Protein AF-A0A924SCE9-F1 (afdb_monomer)

Foldseek 3Di:
DDDDDDDDDDDDDDDPPPPPPPPPPLPDPPDDPPPDPPCNVPDDDDDQPPFWAFDDKDFCPPPQLPDQKDKQKDQDQQWGKKKKAWLLFDDQWFDFVPDPDTDGLPFWPWKKWKFFWDCVVPQDPAKKKKWKFFQDDPDDCVDLVSRVVRPDPVGTFWMDIDGSVNCVVRMDIITGRRVVSVVCSVVVGIGMIMMHMGGPDPSDMDMTMIGPDVTHTKMWTDSDPDPSGHTDITGQFACPPPPPVVVRSSNNMDMNINFWDDDQDDPPDYAAQTVRGMDIDIGGPDDVVCVPDDDPPDDDDDDDDDDRPSDPDPDPDDDDDDDDDDDDD

Structure (mmCIF, N/CA/C/O backbone):
data_AF-A0A924SCE9-F1
#
_entry.id   AF-A0A924SCE9-F1
#
loop_
_atom_site.group_PDB
_atom_site.id
_atom_site.type_symbol
_atom_site.label_atom_id
_atom_site.label_alt_id
_atom_site.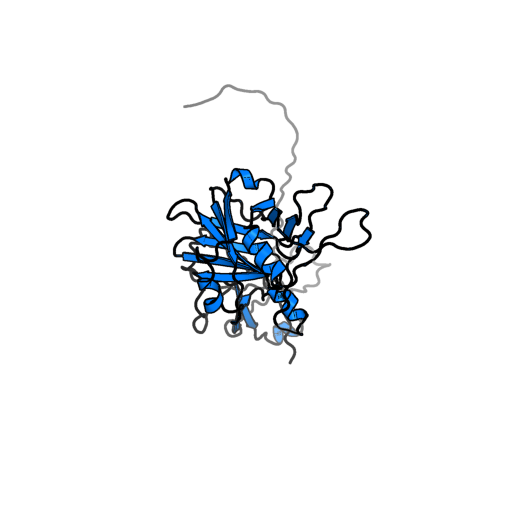label_comp_id
_atom_site.label_asym_id
_atom_site.label_entity_id
_atom_site.label_seq_id
_atom_site.pdbx_PDB_ins_code
_atom_site.Cartn_x
_atom_site.Cartn_y
_atom_site.Cartn_z
_atom_site.occupancy
_atom_site.B_iso_or_equiv
_atom_site.auth_seq_id
_atom_site.auth_comp_id
_atom_site.auth_asym_id
_atom_site.auth_atom_id
_atom_site.pdbx_PDB_model_num
ATOM 1 N N . MET A 1 1 ? 16.467 37.346 49.958 1.00 35.94 1 MET A N 1
ATOM 2 C CA . MET A 1 1 ? 16.859 38.708 50.382 1.00 35.94 1 MET A CA 1
ATOM 3 C C . MET A 1 1 ? 16.588 39.622 49.197 1.00 35.94 1 MET A C 1
ATOM 5 O O . MET A 1 1 ? 17.247 39.454 48.188 1.00 35.94 1 MET A O 1
ATOM 9 N N . SER A 1 2 ? 15.420 40.269 49.131 1.00 32.94 2 SER A N 1
ATOM 10 C CA . SER A 1 2 ? 15.064 41.520 49.837 1.00 32.94 2 SER A CA 1
ATOM 11 C C . SER A 1 2 ? 15.828 42.705 49.245 1.00 32.94 2 SER A C 1
ATOM 13 O O . SER A 1 2 ? 17.041 42.624 49.157 1.00 32.94 2 SER A O 1
ATOM 15 N N . ASP A 1 3 ? 15.274 43.870 48.943 1.00 33.94 3 ASP A N 1
ATOM 16 C CA . ASP A 1 3 ? 13.936 44.367 48.606 1.00 33.94 3 ASP A CA 1
ATOM 17 C C . ASP A 1 3 ? 14.190 45.847 48.211 1.00 33.94 3 ASP A C 1
ATOM 19 O O . ASP A 1 3 ? 15.095 46.463 48.769 1.00 33.94 3 ASP A O 1
ATOM 23 N N . ARG A 1 4 ? 13.364 46.412 47.322 1.00 34.31 4 ARG A N 1
ATOM 24 C CA . ARG A 1 4 ? 12.999 47.852 47.205 1.00 34.31 4 ARG A CA 1
ATOM 25 C C . ARG A 1 4 ? 14.044 48.954 46.945 1.00 34.31 4 ARG A C 1
ATOM 27 O O . ARG A 1 4 ? 14.804 49.306 47.834 1.00 34.31 4 ARG A O 1
ATOM 34 N N . ILE A 1 5 ? 13.793 49.713 45.865 1.00 39.78 5 ILE A N 1
ATOM 35 C CA . ILE A 1 5 ? 13.649 51.196 45.841 1.00 39.78 5 ILE A CA 1
ATOM 36 C C . ILE A 1 5 ? 12.544 51.512 44.792 1.00 39.78 5 ILE A C 1
ATOM 38 O O . ILE A 1 5 ? 12.685 51.105 43.647 1.00 39.78 5 ILE A O 1
ATOM 42 N N . LEU A 1 6 ? 11.306 51.868 45.197 1.00 34.16 6 LEU A N 1
ATOM 43 C CA . LEU A 1 6 ? 10.681 53.224 45.208 1.00 34.16 6 LEU A CA 1
ATOM 44 C C . LEU A 1 6 ? 10.694 53.969 43.848 1.00 34.16 6 LEU A C 1
ATOM 46 O O . LEU A 1 6 ? 11.728 54.004 43.209 1.00 34.16 6 LEU A O 1
ATOM 50 N N . ARG A 1 7 ? 9.698 54.737 43.374 1.00 30.70 7 ARG A N 1
ATOM 51 C CA . ARG A 1 7 ? 8.283 55.084 43.674 1.00 30.70 7 ARG A CA 1
ATOM 52 C C . ARG A 1 7 ? 7.908 56.178 42.641 1.00 30.70 7 ARG A C 1
ATOM 54 O O . ARG A 1 7 ? 8.744 57.053 42.453 1.00 30.70 7 ARG A O 1
ATOM 61 N N . SER A 1 8 ? 6.685 56.175 42.086 1.00 30.78 8 SER A N 1
ATOM 62 C CA . SER A 1 8 ? 5.845 57.299 41.549 1.00 30.78 8 SER A CA 1
ATOM 63 C C . SER A 1 8 ? 5.087 56.847 40.279 1.00 30.78 8 SER A C 1
ATOM 65 O O . SER A 1 8 ? 5.695 56.590 39.253 1.00 30.78 8 SER A O 1
ATOM 67 N N . ALA A 1 9 ? 3.824 56.408 40.351 1.00 32.94 9 ALA A N 1
ATOM 68 C CA . ALA A 1 9 ? 2.563 57.142 40.550 1.00 32.94 9 ALA A CA 1
ATOM 69 C C . ALA A 1 9 ? 2.178 58.049 39.364 1.00 32.94 9 ALA A C 1
ATOM 71 O O . ALA A 1 9 ? 2.668 59.164 39.289 1.00 32.94 9 ALA A O 1
ATOM 72 N N . PHE A 1 10 ? 1.245 57.601 38.513 1.00 33.47 10 PHE A N 1
ATOM 73 C CA . PHE A 1 10 ? 0.111 58.421 38.068 1.00 33.47 10 PHE A CA 1
ATOM 74 C C . PHE A 1 10 ? -1.049 57.533 37.594 1.00 33.47 10 PHE A C 1
ATOM 76 O O . PHE A 1 10 ? -0.864 56.506 36.947 1.00 33.47 10 PHE A O 1
ATOM 83 N N . ALA A 1 11 ? -2.236 57.925 38.037 1.00 33.59 11 ALA A N 1
ATOM 84 C CA . ALA A 1 11 ? -3.495 57.208 37.991 1.00 33.59 11 ALA A CA 1
ATOM 85 C C . ALA A 1 11 ? -4.090 57.098 36.583 1.00 33.59 11 ALA A C 1
ATOM 87 O O . ALA A 1 11 ? -4.116 58.087 35.856 1.00 33.59 11 ALA A O 1
ATOM 88 N N . VAL A 1 12 ? -4.690 55.946 36.264 1.00 35.94 12 VAL A N 1
ATOM 89 C CA . VAL A 1 12 ? -5.759 55.857 35.262 1.00 35.94 12 VAL A CA 1
ATOM 90 C C . VAL A 1 12 ? -6.854 54.916 35.768 1.00 35.94 12 VAL A C 1
ATOM 92 O O . VAL A 1 12 ? -6.612 53.762 36.103 1.00 35.94 12 VAL A O 1
ATOM 95 N N . LEU A 1 13 ? -8.030 55.530 35.867 1.00 37.75 13 LEU A N 1
ATOM 96 C CA . LEU A 1 13 ? -9.406 55.064 36.003 1.00 37.75 13 LEU A CA 1
ATOM 97 C C . LEU A 1 13 ? -9.720 53.570 36.203 1.00 37.75 13 LEU A C 1
ATOM 99 O O . LEU A 1 13 ? -9.384 52.704 35.400 1.00 37.75 13 LEU A O 1
ATOM 103 N N . LEU A 1 14 ? -10.577 53.369 37.212 1.00 37.25 14 LEU A N 1
ATOM 104 C CA . LEU A 1 14 ? -11.597 52.329 37.325 1.00 37.25 14 LEU A CA 1
ATOM 105 C C . LEU A 1 14 ? -12.133 51.843 35.965 1.00 37.25 14 LEU A C 1
ATOM 107 O O . LEU A 1 14 ? -12.842 52.571 35.275 1.00 37.25 14 LEU A O 1
ATOM 111 N N . PHE A 1 15 ? -11.940 50.556 35.694 1.00 32.81 15 PHE A N 1
ATOM 112 C CA . PHE A 1 15 ? -12.941 49.719 35.037 1.00 32.81 15 PHE A CA 1
ATOM 113 C C . PHE A 1 15 ? -12.953 48.373 35.764 1.00 32.81 15 PHE A C 1
ATOM 115 O O . PHE A 1 15 ? -12.207 47.450 35.445 1.00 32.81 15 PHE A O 1
ATOM 122 N N . VAL A 1 16 ? -13.784 48.278 36.804 1.00 38.69 16 VAL A N 1
ATOM 123 C CA . VAL A 1 16 ? -14.173 46.995 37.397 1.00 38.69 16 VAL A CA 1
ATOM 124 C C . VAL A 1 16 ? -15.134 46.342 36.405 1.00 38.69 16 VAL A C 1
ATOM 126 O O . VAL A 1 16 ? -16.347 46.466 36.505 1.00 38.69 16 VAL A O 1
ATOM 129 N N . GLY A 1 17 ? -14.569 45.711 35.379 1.00 36.25 17 GLY A N 1
ATOM 130 C CA . GLY A 1 17 ? -15.272 44.753 34.542 1.00 36.25 17 GLY A CA 1
ATOM 131 C C . GLY A 1 17 ? -15.210 43.404 35.233 1.00 36.25 17 GLY A C 1
ATOM 132 O O . GLY A 1 17 ? -14.315 42.605 34.962 1.00 36.25 17 GLY A O 1
ATOM 133 N N . THR A 1 18 ? -16.130 43.151 36.160 1.00 38.53 18 THR A N 1
ATOM 134 C CA . THR A 1 18 ? -16.418 41.788 36.593 1.00 38.53 18 THR A CA 1
ATOM 135 C C . THR A 1 18 ? -16.970 41.031 35.390 1.00 38.53 18 THR A C 1
ATOM 137 O O . THR A 1 18 ? -18.171 41.030 35.142 1.00 38.53 18 THR A O 1
ATOM 140 N N . PHE A 1 19 ? -16.096 40.356 34.642 1.00 37.19 19 PHE A N 1
ATOM 141 C CA . PHE A 1 19 ? -16.486 39.166 33.894 1.00 37.19 19 PHE A CA 1
ATOM 142 C C . PHE A 1 19 ? -16.816 38.079 34.918 1.00 37.19 19 PHE A C 1
ATOM 144 O O . PHE A 1 19 ? -16.047 37.150 35.155 1.00 37.19 19 PHE A O 1
ATOM 151 N N . THR A 1 20 ? -17.967 38.217 35.575 1.00 38.47 20 THR A N 1
ATOM 152 C CA . THR A 1 20 ? -18.681 37.057 36.082 1.00 38.47 20 THR A CA 1
ATOM 153 C C . THR A 1 20 ? -19.007 36.232 34.854 1.00 38.47 20 THR A C 1
ATOM 155 O O . THR A 1 20 ? -19.875 36.598 34.060 1.00 38.47 20 THR A O 1
ATOM 158 N N . ALA A 1 21 ? -18.262 35.149 34.659 1.00 32.72 21 ALA A N 1
ATOM 159 C CA . ALA A 1 21 ? -18.738 34.058 33.839 1.00 32.72 21 ALA A CA 1
ATOM 160 C C . ALA A 1 21 ? -20.173 33.778 34.292 1.00 32.72 21 ALA A C 1
ATOM 162 O O . ALA A 1 21 ? -20.404 33.521 35.475 1.00 32.72 21 ALA A O 1
ATOM 163 N N . CYS A 1 22 ? -21.137 33.908 33.384 1.00 38.06 22 CYS A N 1
ATOM 164 C CA . CYS A 1 22 ? -22.458 33.356 33.599 1.00 38.06 22 CYS A CA 1
ATOM 165 C C . CYS A 1 22 ? -22.244 31.857 33.812 1.00 38.06 22 CYS A C 1
ATOM 167 O O . CYS A 1 22 ? -22.046 31.105 32.862 1.00 38.06 22 CYS A O 1
ATOM 169 N N . SER A 1 23 ? -22.202 31.421 35.069 1.00 43.31 23 SER A N 1
ATOM 170 C CA . SER A 1 23 ? -22.508 30.041 35.386 1.00 43.31 23 SER A CA 1
ATOM 171 C C . SER A 1 23 ? -23.955 29.861 34.955 1.00 43.31 23 SER A C 1
ATOM 173 O O . SER A 1 23 ? -24.850 30.419 35.589 1.00 43.31 23 SER A O 1
ATOM 175 N N . GLU A 1 24 ? -24.181 29.176 33.834 1.00 39.88 24 GLU A N 1
ATOM 176 C CA . GLU A 1 24 ? -25.518 28.755 33.422 1.00 39.88 24 GLU A CA 1
ATOM 177 C C . GLU A 1 24 ? -26.090 27.873 34.529 1.00 39.88 24 GLU A C 1
ATOM 179 O O . GLU A 1 24 ? -25.815 26.679 34.643 1.00 39.88 24 GLU A O 1
ATOM 184 N N . GLN A 1 25 ? -26.845 28.510 35.412 1.00 40.06 25 GLN A N 1
ATOM 185 C CA . GLN A 1 25 ? -27.528 27.867 36.507 1.00 40.06 25 GLN A CA 1
ATOM 186 C C . GLN A 1 25 ? -28.933 27.559 36.002 1.00 40.06 25 GLN A C 1
ATOM 188 O O . GLN A 1 25 ? -29.868 28.330 36.192 1.00 40.06 25 GLN A O 1
ATOM 193 N N . VAL A 1 26 ? -29.070 26.416 35.324 1.00 48.09 26 VAL A N 1
ATOM 194 C CA . VAL A 1 26 ? -30.317 25.916 34.701 1.00 48.09 26 VAL A CA 1
ATOM 195 C C . VAL A 1 26 ? -31.376 25.507 35.750 1.00 48.09 26 VAL A C 1
ATOM 197 O O . VAL A 1 26 ? -32.297 24.749 35.472 1.00 48.09 26 VAL A O 1
ATOM 200 N N . THR A 1 27 ? -31.244 25.977 36.991 1.00 47.09 27 THR A N 1
ATOM 201 C CA . THR A 1 27 ? -32.120 25.644 38.122 1.00 47.09 27 THR A CA 1
ATOM 202 C C . THR A 1 27 ? -32.668 26.868 38.863 1.00 47.09 27 THR A C 1
ATOM 204 O O . THR A 1 27 ? -33.348 26.692 39.869 1.00 47.09 27 THR A O 1
ATOM 207 N N . GLY A 1 28 ? -32.413 28.102 38.404 1.00 45.53 28 GLY A N 1
ATOM 208 C CA . GLY A 1 28 ? -32.858 29.318 39.101 1.00 45.53 28 GLY A CA 1
ATOM 209 C C . GLY A 1 28 ? -33.761 30.226 38.264 1.00 45.53 28 GLY A C 1
ATOM 210 O O . GLY A 1 28 ? -33.273 30.937 37.392 1.00 45.53 28 GLY A O 1
ATOM 211 N N . SER A 1 29 ? -35.056 30.288 38.584 1.00 50.50 29 SER A N 1
ATOM 212 C CA . SER A 1 29 ? -36.060 31.167 37.953 1.00 50.50 29 SER A CA 1
ATOM 213 C C . SER A 1 29 ? -36.028 32.632 38.436 1.00 50.50 29 SER A C 1
ATOM 215 O O . SER A 1 29 ? -37.039 33.327 38.420 1.00 50.50 29 SER A O 1
ATOM 217 N N . LEU A 1 30 ? -34.877 33.158 38.866 1.00 46.09 30 LEU A N 1
ATOM 218 C CA . LEU A 1 30 ? -34.814 34.469 39.538 1.00 46.09 30 LEU A CA 1
ATOM 219 C C . LEU A 1 30 ? -34.549 35.674 38.606 1.00 46.09 30 LEU A C 1
ATOM 221 O O . LEU A 1 30 ? -34.247 36.760 39.092 1.00 46.09 30 LEU A O 1
ATOM 225 N N . GLY A 1 31 ? -34.666 35.516 37.279 1.00 44.94 31 GLY A N 1
ATOM 226 C CA . GLY A 1 31 ? -34.259 36.544 36.302 1.00 44.94 31 GLY A CA 1
ATOM 227 C C . GLY A 1 31 ? -35.356 37.366 35.602 1.00 44.94 31 GLY A C 1
ATOM 228 O O . GLY A 1 31 ? -35.075 38.489 35.193 1.00 44.94 31 GLY A O 1
ATOM 229 N N . CYS A 1 32 ? -36.582 36.859 35.420 1.00 47.38 32 CYS A N 1
ATOM 230 C CA . CYS A 1 32 ? -37.673 37.594 34.746 1.00 47.38 32 CYS A CA 1
ATOM 231 C C . CYS A 1 32 ? -39.019 36.842 34.868 1.00 47.38 32 CYS A C 1
ATOM 233 O O . CYS A 1 32 ? -39.285 35.951 34.062 1.00 47.38 32 CYS A O 1
ATOM 235 N N . PRO A 1 33 ? -39.895 37.185 35.832 1.00 51.41 33 PRO A N 1
ATOM 236 C CA . PRO A 1 33 ? -41.113 36.409 36.111 1.00 51.41 33 PRO A CA 1
ATOM 237 C C . PRO A 1 33 ? -42.228 36.526 35.059 1.00 51.41 33 PRO A C 1
ATOM 239 O O . PRO A 1 33 ? -43.170 35.745 35.077 1.00 51.41 33 PRO A O 1
ATOM 242 N N . THR A 1 34 ? -42.181 37.527 34.175 1.00 50.75 34 THR A N 1
ATOM 243 C CA . THR A 1 34 ? -43.293 37.857 33.261 1.00 50.75 34 THR A CA 1
ATOM 244 C C . THR A 1 34 ? -43.110 37.361 31.828 1.00 50.75 34 THR A C 1
ATOM 246 O O . THR A 1 34 ? -44.081 37.340 31.078 1.00 50.75 34 THR A O 1
ATOM 249 N N . LEU A 1 35 ? -41.896 36.954 31.441 1.00 45.84 35 LEU A N 1
ATOM 250 C CA . LEU A 1 35 ? -41.604 36.386 30.113 1.00 45.84 35 LEU A CA 1
ATOM 251 C C . LEU A 1 35 ? -41.176 34.915 30.160 1.00 45.84 35 LEU A C 1
ATOM 253 O O . LEU A 1 35 ? -41.179 34.255 29.126 1.00 45.84 35 LEU A O 1
ATOM 257 N N . CYS A 1 36 ? -40.871 34.386 31.345 1.00 49.56 36 CYS A N 1
ATOM 258 C CA . CYS A 1 36 ? -40.764 32.955 31.575 1.00 49.56 36 CYS A CA 1
ATOM 259 C C . CYS A 1 36 ? -42.064 32.512 32.246 1.00 49.56 36 CYS A C 1
ATOM 261 O O . CYS A 1 36 ? -42.182 32.578 33.467 1.00 49.56 36 CYS A O 1
ATOM 263 N N . VAL A 1 37 ? -43.054 32.070 31.464 1.00 51.00 37 VAL A N 1
ATOM 264 C CA . VAL A 1 37 ? -44.023 31.110 32.018 1.00 51.00 37 VAL A CA 1
ATOM 265 C C . VAL A 1 37 ? -43.169 29.987 32.609 1.00 51.00 37 VAL A C 1
ATOM 267 O O . VAL A 1 37 ? -42.194 29.609 31.959 1.00 51.00 37 VAL A O 1
ATOM 270 N N . ASP A 1 38 ? -43.459 29.534 33.832 1.00 46.78 38 ASP A N 1
ATOM 271 C CA . ASP A 1 38 ? -42.770 28.427 34.514 1.00 46.78 38 ASP A CA 1
ATOM 272 C C . ASP A 1 38 ? -42.924 27.114 33.714 1.00 46.78 38 ASP A C 1
ATOM 274 O O . ASP A 1 38 ? -43.501 26.125 34.160 1.00 46.78 38 ASP A O 1
ATOM 278 N N . GLU A 1 39 ? -42.364 27.056 32.513 1.00 49.34 39 GLU A N 1
ATOM 279 C CA . GLU A 1 39 ? -41.928 25.828 31.889 1.00 49.34 39 GLU A CA 1
ATOM 280 C C . GLU A 1 39 ? -40.628 25.453 32.587 1.00 49.34 39 GLU A C 1
ATOM 282 O O . GLU A 1 39 ? -39.530 25.523 32.033 1.00 49.34 39 GLU A O 1
ATOM 287 N N . SER A 1 40 ? -40.749 25.078 33.863 1.00 52.72 40 SER A N 1
ATOM 288 C CA . SER A 1 40 ? -39.737 24.250 34.496 1.00 52.72 40 SER A CA 1
ATOM 289 C C . SER A 1 40 ? -39.690 22.958 33.683 1.00 52.72 40 SER A C 1
ATOM 291 O O . SER A 1 40 ? -40.451 22.017 33.901 1.00 52.72 40 SER A O 1
ATOM 293 N N . ALA A 1 41 ? -38.865 22.952 32.636 1.00 59.72 41 ALA A N 1
ATOM 294 C CA . ALA A 1 41 ? -38.625 21.767 31.843 1.00 59.72 41 ALA A CA 1
ATOM 295 C C . ALA A 1 41 ? -38.135 20.710 32.830 1.00 59.72 41 ALA A C 1
ATOM 297 O O . ALA A 1 41 ? -37.072 20.862 33.435 1.00 59.72 41 ALA A O 1
ATOM 298 N N . ALA A 1 42 ? -38.959 19.691 33.073 1.00 69.00 42 ALA A N 1
ATOM 299 C CA . ALA A 1 42 ? -38.650 18.669 34.053 1.00 69.00 42 ALA A CA 1
ATOM 300 C C . ALA A 1 42 ? -37.391 17.928 33.591 1.00 69.00 42 ALA A C 1
ATOM 302 O O . ALA A 1 42 ? -37.448 17.065 32.713 1.00 69.00 42 ALA A O 1
ATOM 303 N N . LEU A 1 43 ? -36.243 18.284 34.170 1.00 71.06 43 LEU A N 1
ATOM 304 C CA . LEU A 1 43 ? -34.977 17.626 33.892 1.00 71.06 43 LEU A CA 1
ATOM 305 C C . LEU A 1 43 ? -35.050 16.211 34.461 1.00 71.06 43 LEU A C 1
ATOM 307 O O . LEU A 1 43 ? -35.105 16.012 35.674 1.00 71.06 43 LEU A O 1
ATOM 311 N N . ARG A 1 44 ? -35.075 15.222 33.570 1.00 72.12 44 ARG A N 1
ATOM 312 C CA . ARG A 1 44 ? -35.031 13.807 33.934 1.00 72.12 44 ARG A CA 1
ATOM 313 C C . ARG A 1 44 ? -33.688 13.233 33.530 1.00 72.12 44 ARG A C 1
ATOM 315 O O . ARG A 1 44 ? -33.376 13.171 32.344 1.00 72.12 44 ARG A O 1
ATOM 322 N N . ASP A 1 45 ? -32.921 12.783 34.516 1.00 76.31 45 ASP A N 1
ATOM 323 C CA . ASP A 1 45 ? -31.772 11.925 34.252 1.00 76.31 45 ASP A CA 1
ATOM 324 C C . ASP A 1 45 ? -32.267 10.488 34.056 1.00 76.31 45 ASP A C 1
ATOM 326 O O . ASP A 1 45 ? -33.043 9.967 34.859 1.00 76.31 45 ASP A O 1
ATOM 330 N N . THR A 1 46 ? -31.872 9.866 32.949 1.00 75.62 46 THR A N 1
ATOM 331 C CA . THR A 1 46 ? -32.274 8.501 32.595 1.00 75.62 46 THR A CA 1
ATOM 332 C C . THR A 1 46 ? -31.020 7.697 32.304 1.00 75.62 46 THR A C 1
ATOM 334 O O . THR A 1 46 ? -30.394 7.857 31.256 1.00 75.62 46 THR A O 1
ATOM 337 N N . ILE A 1 47 ? -30.656 6.806 33.227 1.00 75.56 47 ILE A N 1
ATOM 338 C CA . ILE A 1 47 ? -29.511 5.917 33.040 1.00 75.56 47 ILE A CA 1
ATOM 339 C C . ILE A 1 47 ? -29.975 4.654 32.318 1.00 75.56 47 ILE A C 1
ATOM 341 O O . ILE A 1 47 ? -30.735 3.846 32.848 1.00 75.56 47 ILE A O 1
ATOM 345 N N . LEU A 1 48 ? -29.466 4.463 31.106 1.00 72.88 48 LEU A N 1
ATOM 346 C CA . LEU A 1 48 ? -29.732 3.290 30.284 1.00 72.88 48 LEU A CA 1
ATOM 347 C C . LEU A 1 48 ? -28.746 2.153 30.627 1.00 72.88 48 LEU A C 1
ATOM 349 O O . LEU A 1 48 ? -27.835 1.857 29.860 1.00 72.88 48 LEU A O 1
ATOM 353 N N . THR A 1 49 ? -28.886 1.527 31.802 1.00 59.25 49 THR A N 1
ATOM 354 C CA . THR A 1 49 ? -27.947 0.493 32.303 1.00 59.25 49 THR A CA 1
ATOM 355 C C . THR A 1 49 ? -28.081 -0.876 31.630 1.00 59.25 49 THR A C 1
ATOM 357 O O . THR A 1 49 ? -27.104 -1.619 31.584 1.00 59.25 49 THR A O 1
ATOM 360 N N . ALA A 1 50 ? -29.255 -1.208 31.090 1.00 54.06 50 ALA A N 1
ATOM 361 C CA . ALA A 1 50 ? -29.523 -2.479 30.404 1.00 54.06 50 ALA A CA 1
ATOM 362 C C . ALA A 1 50 ? -29.704 -2.333 28.882 1.00 54.06 50 ALA A C 1
ATOM 364 O O . ALA A 1 50 ? -29.923 -3.323 28.193 1.00 54.06 50 ALA A O 1
ATOM 365 N N . ALA A 1 51 ? -29.626 -1.108 28.356 1.00 55.84 51 ALA A N 1
ATOM 366 C CA . ALA A 1 51 ? -29.996 -0.828 26.972 1.00 55.84 51 ALA A CA 1
ATOM 367 C C . ALA A 1 51 ? -28.838 -0.965 25.983 1.00 55.84 51 ALA A C 1
ATOM 369 O O . ALA A 1 51 ? -29.097 -1.026 24.789 1.00 55.84 51 ALA A O 1
ATOM 370 N N . VAL A 1 52 ? -27.581 -0.948 26.448 1.00 62.38 52 VAL A N 1
ATOM 371 C CA . VAL A 1 52 ? -26.405 -0.952 25.566 1.00 62.38 52 VAL A CA 1
ATOM 372 C C . VAL A 1 52 ? -25.993 -2.386 25.267 1.00 62.38 52 VAL A C 1
ATOM 374 O O . VAL A 1 52 ? -25.171 -2.974 25.970 1.00 62.38 52 VAL A O 1
ATOM 377 N N . VAL A 1 53 ? -26.567 -2.954 24.215 1.00 71.94 53 VAL A N 1
ATOM 378 C CA . VAL A 1 53 ? -26.186 -4.281 23.730 1.00 71.94 53 VAL A CA 1
ATOM 379 C C . VAL A 1 53 ? -25.118 -4.113 22.657 1.00 71.94 53 VAL A C 1
ATOM 381 O O . VAL A 1 53 ? -25.284 -3.350 21.702 1.00 71.94 53 VAL A O 1
ATOM 384 N N . LEU A 1 54 ? -23.999 -4.825 22.809 1.00 74.94 54 LEU A N 1
ATOM 385 C CA . LEU A 1 54 ? -23.056 -4.984 21.708 1.00 74.94 54 LEU A CA 1
ATOM 386 C C . LEU A 1 54 ? -23.756 -5.779 20.609 1.00 74.94 54 LEU A C 1
ATOM 388 O O . LEU A 1 54 ? -24.054 -6.954 20.799 1.00 74.94 54 LEU A O 1
ATOM 392 N N . ASP A 1 55 ? -23.989 -5.136 19.473 1.00 76.44 55 ASP A N 1
ATOM 393 C CA . ASP A 1 55 ? -24.604 -5.786 18.324 1.00 76.44 55 ASP A CA 1
ATOM 394 C C . ASP A 1 55 ? -23.548 -6.584 17.552 1.00 76.44 55 ASP A C 1
ATOM 396 O O . ASP A 1 55 ? -23.617 -7.806 17.427 1.00 76.44 55 ASP A O 1
ATOM 400 N N . SER A 1 56 ? -22.511 -5.890 17.078 1.00 79.25 56 SER A N 1
ATOM 401 C CA . SER A 1 56 ? -21.511 -6.483 16.195 1.00 79.25 56 SER A CA 1
ATOM 402 C C . SER A 1 56 ? -20.183 -5.720 16.213 1.00 79.25 56 SER A C 1
ATOM 404 O O . SER A 1 56 ? -20.116 -4.520 16.483 1.00 79.25 56 SER A O 1
ATOM 406 N N . THR A 1 57 ? -19.082 -6.426 15.934 1.00 80.31 57 THR A N 1
ATOM 407 C CA . THR A 1 57 ? -17.751 -5.835 15.717 1.00 80.31 57 THR A CA 1
ATOM 408 C C . THR A 1 57 ? -17.200 -6.302 14.376 1.00 80.31 57 THR A C 1
ATOM 410 O O . THR A 1 57 ? -17.063 -7.499 14.134 1.00 80.31 57 THR A O 1
ATOM 413 N N . PHE A 1 58 ? -16.826 -5.353 13.520 1.00 79.06 58 PHE A N 1
ATOM 414 C CA . PHE A 1 58 ? -16.225 -5.605 12.216 1.00 79.06 58 PHE A CA 1
ATOM 415 C C . PHE A 1 58 ? -14.756 -5.186 12.225 1.00 79.06 58 PHE A C 1
ATOM 417 O O . PHE A 1 58 ? -14.428 -4.019 12.441 1.00 79.06 58 PHE A O 1
ATOM 424 N N . ILE A 1 59 ? -13.868 -6.145 11.965 1.00 78.50 59 ILE A N 1
ATOM 425 C CA . ILE A 1 59 ? -12.418 -5.934 11.864 1.00 78.50 59 ILE A CA 1
ATOM 426 C C . ILE A 1 59 ? -12.039 -5.795 10.388 1.00 78.50 59 ILE A C 1
ATOM 428 O O . ILE A 1 59 ? -12.564 -6.517 9.544 1.00 78.50 59 ILE A O 1
ATOM 432 N N . GLY A 1 60 ? -11.078 -4.924 10.080 1.00 74.19 60 GLY A N 1
ATOM 433 C CA . GLY A 1 60 ? -10.664 -4.650 8.699 1.00 74.19 60 GLY A CA 1
ATOM 434 C C . GLY A 1 60 ? -11.272 -3.366 8.146 1.00 74.19 60 GLY A C 1
ATOM 435 O O . GLY A 1 60 ? -11.506 -3.269 6.947 1.00 74.19 60 GLY A O 1
ATOM 436 N N . PHE A 1 61 ? -11.555 -2.407 9.028 1.00 72.56 61 PHE A N 1
ATOM 437 C CA . PHE A 1 61 ? -11.989 -1.067 8.676 1.00 72.56 61 PHE A CA 1
ATOM 438 C C . PHE A 1 61 ? -10.786 -0.101 8.581 1.00 72.56 61 PHE A C 1
ATOM 440 O O . PHE A 1 61 ? -9.875 -0.194 9.411 1.00 72.56 61 PHE A O 1
ATOM 447 N N . PRO A 1 62 ? -10.786 0.876 7.654 1.00 72.75 62 PRO A N 1
ATOM 448 C CA . PRO A 1 62 ? -11.692 1.008 6.505 1.00 72.75 62 PRO A CA 1
ATOM 449 C C . PRO A 1 62 ? -11.619 -0.186 5.562 1.00 72.75 62 PRO A C 1
ATOM 451 O O . PRO A 1 62 ? -10.575 -0.837 5.481 1.00 72.75 62 PRO A O 1
ATOM 454 N N . ARG A 1 63 ? -12.729 -0.481 4.866 1.00 75.12 63 ARG A N 1
ATOM 455 C CA . ARG A 1 63 ? -12.715 -1.554 3.867 1.00 75.12 63 ARG A CA 1
ATOM 456 C C . ARG A 1 63 ? -11.677 -1.211 2.799 1.00 75.12 63 ARG A C 1
ATOM 458 O O . ARG A 1 63 ? -11.346 -0.041 2.574 1.00 75.12 63 ARG A O 1
ATOM 465 N N . GLN A 1 64 ? -11.153 -2.233 2.132 1.00 76.25 64 GLN A N 1
ATOM 466 C CA . GLN A 1 64 ? -10.281 -2.022 0.978 1.00 76.25 64 GLN A CA 1
ATOM 467 C C . GLN A 1 64 ? -10.984 -1.083 -0.017 1.00 76.25 64 GLN A C 1
ATOM 469 O O . GLN A 1 64 ? -12.189 -1.192 -0.229 1.00 76.25 64 GLN A O 1
ATOM 474 N N . GLY A 1 65 ? -10.252 -0.105 -0.551 1.00 72.44 65 GLY A N 1
ATOM 475 C CA . GLY A 1 65 ? -10.805 0.941 -1.420 1.00 72.44 65 GLY A CA 1
ATOM 476 C C . GLY A 1 65 ? -11.419 2.161 -0.742 1.00 72.44 65 GLY A C 1
ATOM 477 O O . GLY A 1 65 ? -11.518 3.201 -1.386 1.00 72.44 65 GLY A O 1
ATOM 478 N N . GLU A 1 66 ? -11.801 2.084 0.533 1.00 74.38 66 GLU A N 1
ATOM 479 C CA . GLU A 1 66 ? -12.434 3.214 1.234 1.00 74.38 66 GLU A CA 1
ATOM 480 C C . GLU A 1 66 ? -11.421 4.148 1.899 1.00 74.38 66 GLU A C 1
ATOM 482 O O . GLU A 1 66 ? -11.746 5.288 2.240 1.00 74.38 66 GLU A O 1
ATOM 487 N N . THR A 1 67 ? -10.187 3.688 2.107 1.00 73.44 67 THR A N 1
ATOM 488 C CA . THR A 1 67 ? -9.190 4.511 2.788 1.00 73.44 67 THR A CA 1
ATOM 489 C C . THR A 1 67 ? -8.561 5.529 1.847 1.00 73.44 67 THR A C 1
ATOM 491 O O . THR A 1 67 ? -8.231 5.249 0.691 1.00 73.44 67 THR A O 1
ATOM 494 N N . ARG A 1 68 ? -8.374 6.739 2.371 1.00 77.62 68 ARG A N 1
ATOM 495 C CA . ARG A 1 68 ? -7.768 7.860 1.641 1.00 77.62 68 ARG A CA 1
ATOM 496 C C . ARG A 1 68 ? -6.259 7.925 1.811 1.00 77.62 68 ARG A C 1
ATOM 498 O O . ARG A 1 68 ? -5.590 8.631 1.067 1.00 77.62 68 ARG A O 1
ATOM 505 N N . ASP A 1 69 ? -5.739 7.185 2.774 1.00 84.00 69 ASP A N 1
ATOM 506 C CA . ASP A 1 69 ? -4.356 7.183 3.208 1.00 84.00 69 ASP A CA 1
ATOM 507 C C . ASP A 1 69 ? -4.044 5.863 3.921 1.00 84.00 69 ASP A C 1
ATOM 509 O O . ASP A 1 69 ? -4.942 5.116 4.326 1.00 84.00 69 ASP A O 1
ATOM 513 N N . PHE A 1 70 ? -2.757 5.570 4.057 1.00 84.81 70 PHE A N 1
ATOM 514 C CA . PHE A 1 70 ? -2.280 4.304 4.590 1.00 84.81 70 PHE A CA 1
ATOM 515 C C . PHE A 1 70 ? -1.093 4.513 5.501 1.00 84.81 70 PHE A C 1
ATOM 517 O O . PHE A 1 70 ? -0.228 5.339 5.233 1.00 84.81 70 PHE A O 1
ATOM 524 N N . THR A 1 71 ? -1.001 3.705 6.550 1.00 88.00 71 THR A N 1
ATOM 525 C CA . THR A 1 71 ? 0.175 3.707 7.415 1.00 88.00 71 THR A CA 1
ATOM 526 C C . THR A 1 71 ? 1.093 2.548 7.037 1.00 88.00 71 THR A C 1
ATOM 528 O O . THR A 1 71 ? 0.682 1.397 7.152 1.00 88.00 71 THR A O 1
ATOM 531 N N . LEU A 1 72 ? 2.334 2.839 6.630 1.00 90.75 72 LEU A N 1
ATOM 532 C CA . LEU A 1 72 ? 3.414 1.854 6.714 1.00 90.75 72 LEU A CA 1
ATOM 533 C C . LEU A 1 72 ? 3.971 1.891 8.122 1.00 90.75 72 LEU A C 1
ATOM 535 O O . LEU A 1 72 ? 4.256 2.964 8.663 1.00 90.75 72 LEU A O 1
ATOM 539 N N . LEU A 1 73 ? 4.157 0.712 8.691 1.00 90.56 73 LEU A N 1
ATOM 540 C CA . LEU A 1 73 ? 4.592 0.570 10.062 1.00 90.56 73 LEU A CA 1
ATOM 541 C C . LEU A 1 73 ? 5.546 -0.605 10.184 1.00 90.56 73 LEU A C 1
ATOM 543 O O . LEU A 1 73 ? 5.241 -1.697 9.725 1.00 90.56 73 LEU A O 1
ATOM 547 N N . ALA A 1 74 ? 6.654 -0.393 10.874 1.00 90.94 74 ALA A N 1
ATOM 548 C CA . ALA A 1 74 ? 7.489 -1.459 11.395 1.00 90.94 74 ALA A CA 1
ATOM 549 C C . ALA A 1 74 ? 7.912 -1.058 12.803 1.00 90.94 74 ALA A C 1
ATOM 551 O O . ALA A 1 74 ? 8.671 -0.113 12.958 1.00 90.94 74 ALA A O 1
ATOM 552 N N . LEU A 1 75 ? 7.408 -1.736 13.829 1.00 86.69 75 LEU A N 1
ATOM 553 C CA . LEU A 1 75 ? 7.725 -1.497 15.240 1.00 86.69 75 LEU A CA 1
ATOM 554 C C . LEU A 1 75 ? 8.289 -2.778 15.863 1.00 86.69 75 LEU A C 1
ATOM 556 O O . LEU A 1 75 ? 7.704 -3.324 16.796 1.00 86.69 75 LEU A O 1
ATOM 560 N N . GLY A 1 76 ? 9.395 -3.284 15.311 1.00 80.81 76 GLY A N 1
ATOM 561 C CA . GLY A 1 76 ? 10.026 -4.521 15.781 1.00 80.81 76 GLY A CA 1
ATOM 562 C C . GLY A 1 76 ? 9.036 -5.690 15.812 1.00 80.81 76 GLY A C 1
ATOM 563 O O . GLY A 1 76 ? 8.431 -6.028 14.794 1.00 80.81 76 GLY A O 1
ATOM 564 N N . ASP A 1 77 ? 8.846 -6.281 16.991 1.00 76.38 77 ASP A N 1
ATOM 565 C CA . ASP A 1 77 ? 7.937 -7.417 17.186 1.00 76.38 77 ASP A CA 1
ATOM 566 C C . ASP A 1 77 ? 6.480 -7.033 17.449 1.00 76.38 77 ASP A C 1
ATOM 568 O O . ASP A 1 77 ? 5.599 -7.891 17.425 1.00 76.38 77 ASP A O 1
ATOM 572 N N . THR A 1 78 ? 6.208 -5.747 17.642 1.00 79.31 78 THR A N 1
ATOM 573 C CA . THR A 1 78 ? 4.913 -5.254 18.109 1.00 79.31 78 THR A CA 1
ATOM 574 C C . THR A 1 78 ? 3.918 -5.080 16.961 1.00 79.31 78 THR A C 1
ATOM 576 O O . THR A 1 78 ? 2.782 -5.545 17.039 1.00 79.31 78 THR A O 1
ATOM 579 N N . ALA A 1 79 ? 4.334 -4.444 15.862 1.00 86.38 79 ALA A N 1
ATOM 580 C CA . ALA A 1 79 ? 3.456 -4.188 14.722 1.00 86.38 79 ALA A CA 1
ATOM 581 C C . ALA A 1 79 ? 4.222 -4.103 13.397 1.00 86.38 79 ALA A C 1
ATOM 583 O O . ALA A 1 79 ? 5.310 -3.531 13.334 1.00 86.38 79 ALA A O 1
ATOM 584 N N . ASP A 1 80 ? 3.623 -4.636 12.333 1.00 90.12 80 ASP A N 1
ATOM 585 C CA . ASP A 1 80 ? 4.158 -4.603 10.968 1.00 90.12 80 ASP A CA 1
ATOM 586 C C . ASP A 1 80 ? 2.985 -4.451 9.996 1.00 90.12 80 ASP A C 1
ATOM 588 O O . ASP A 1 80 ? 2.121 -5.331 9.903 1.00 90.12 80 ASP A O 1
ATOM 592 N N . VAL A 1 81 ? 2.933 -3.303 9.322 1.00 91.81 81 VAL A N 1
ATOM 593 C CA . VAL A 1 81 ? 1.927 -2.966 8.316 1.00 91.81 81 VAL A CA 1
ATOM 594 C C . VAL A 1 81 ? 2.638 -2.550 7.043 1.00 91.81 81 VAL A C 1
ATOM 596 O O . VAL A 1 81 ? 3.434 -1.608 7.014 1.00 91.81 81 VAL A O 1
ATOM 599 N N . ARG A 1 82 ? 2.297 -3.257 5.975 1.00 93.50 82 ARG A N 1
ATOM 600 C CA . ARG A 1 82 ? 2.837 -3.084 4.631 1.00 93.50 82 ARG A CA 1
ATOM 601 C C . ARG A 1 82 ? 1.723 -2.626 3.703 1.00 93.50 82 ARG A C 1
ATOM 603 O O . ARG A 1 82 ? 0.557 -2.610 4.092 1.00 93.50 82 ARG A O 1
ATOM 610 N N . ILE A 1 83 ? 2.063 -2.249 2.480 1.00 91.50 83 ILE A N 1
ATOM 611 C CA . ILE A 1 83 ? 1.073 -1.861 1.465 1.00 91.50 83 ILE A CA 1
ATOM 612 C C . ILE A 1 83 ? 1.246 -2.730 0.232 1.00 91.50 83 ILE A C 1
ATOM 614 O O . ILE A 1 83 ? 2.381 -2.991 -0.154 1.00 91.50 83 ILE A O 1
ATOM 618 N N . GLY A 1 84 ? 0.144 -3.146 -0.386 1.00 92.19 84 GLY A N 1
ATOM 619 C CA . GLY A 1 84 ? 0.111 -3.655 -1.754 1.00 92.19 84 GLY A CA 1
ATOM 620 C C . GLY A 1 84 ? -0.429 -2.593 -2.711 1.00 92.19 84 GLY A C 1
ATOM 621 O O . GLY A 1 84 ? -1.386 -1.896 -2.379 1.00 92.19 84 GLY A O 1
ATOM 622 N N . LEU A 1 85 ? 0.193 -2.455 -3.881 1.00 93.31 85 LEU A N 1
ATOM 623 C CA . LEU A 1 85 ? -0.191 -1.550 -4.966 1.00 93.31 85 LEU A CA 1
ATOM 624 C C . LEU A 1 85 ? -0.309 -2.356 -6.259 1.00 93.31 85 LEU A C 1
ATOM 626 O O . LEU A 1 85 ? 0.645 -3.030 -6.639 1.00 93.31 85 LEU A O 1
ATOM 630 N N . HIS A 1 86 ? -1.436 -2.281 -6.958 1.00 94.06 86 HIS A N 1
ATOM 631 C CA . HIS A 1 86 ? -1.619 -2.961 -8.240 1.00 94.06 86 HIS A CA 1
ATOM 632 C C . HIS A 1 86 ? -1.409 -1.996 -9.404 1.00 94.06 86 HIS A C 1
ATOM 634 O O . HIS A 1 86 ? -1.945 -0.891 -9.408 1.00 94.06 86 HIS A O 1
ATOM 640 N N . TYR A 1 87 ? -0.659 -2.440 -10.406 1.00 95.69 87 TYR A N 1
ATOM 641 C CA . TYR A 1 87 ? -0.482 -1.833 -11.722 1.00 95.69 87 TYR A CA 1
ATOM 642 C C . TYR A 1 87 ? -0.727 -2.935 -12.760 1.00 95.69 87 TYR A C 1
ATOM 644 O O . TYR A 1 87 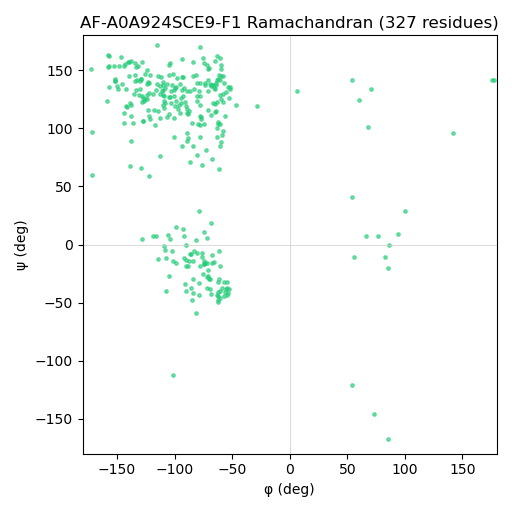? 0.179 -3.398 -13.454 1.00 95.69 87 TYR A O 1
ATOM 652 N N . ASP A 1 88 ? -1.970 -3.413 -12.803 1.00 95.19 88 ASP A N 1
ATOM 653 C CA . ASP A 1 88 ? -2.34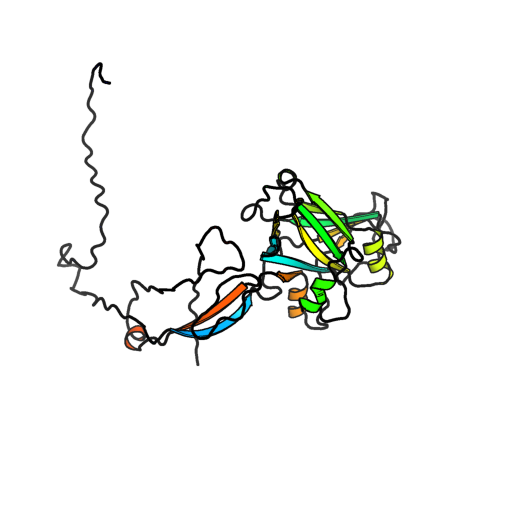3 -4.595 -13.580 1.00 95.19 88 ASP A CA 1
ATOM 654 C C . ASP A 1 88 ? -2.396 -4.321 -15.095 1.00 95.19 88 ASP A C 1
ATOM 656 O O . ASP A 1 88 ? -2.377 -5.258 -15.887 1.00 95.19 88 ASP A O 1
ATOM 660 N N . THR A 1 89 ? -2.457 -3.051 -15.512 1.00 92.88 89 THR A N 1
ATOM 661 C CA . THR A 1 89 ? -2.421 -2.651 -16.928 1.00 92.88 89 THR A CA 1
ATOM 662 C C . THR A 1 89 ? -1.137 -1.889 -17.238 1.00 92.88 89 THR A C 1
ATOM 664 O O . THR A 1 89 ? -0.969 -0.738 -16.831 1.00 92.88 89 THR A O 1
ATOM 667 N N . LEU A 1 90 ? -0.236 -2.527 -17.985 1.00 95.25 90 LEU A N 1
ATOM 668 C CA . LEU A 1 90 ? 1.029 -1.942 -18.424 1.00 95.25 90 LEU A CA 1
ATOM 669 C C . LEU A 1 90 ? 0.980 -1.615 -19.917 1.00 95.25 90 LEU A C 1
ATOM 671 O O . LEU A 1 90 ? 0.491 -2.405 -20.724 1.00 95.25 90 LEU A O 1
ATOM 675 N N . LYS A 1 91 ? 1.510 -0.450 -20.300 1.00 93.06 91 LYS A N 1
ATOM 676 C CA . LYS A 1 91 ? 1.671 -0.098 -21.714 1.00 93.06 91 LYS A CA 1
ATOM 677 C C . LYS A 1 91 ? 2.829 -0.897 -22.307 1.00 93.06 91 LYS A C 1
ATOM 679 O O . LYS A 1 91 ? 3.887 -0.979 -21.694 1.00 93.06 91 LYS A O 1
ATOM 684 N N . THR A 1 92 ? 2.648 -1.417 -23.518 1.00 94.19 92 THR A N 1
ATOM 685 C CA . THR A 1 92 ? 3.687 -2.137 -24.284 1.00 94.19 92 THR A CA 1
ATOM 686 C C . THR A 1 92 ? 4.313 -1.284 -25.386 1.00 94.19 92 THR A C 1
ATOM 688 O O . THR A 1 92 ? 5.275 -1.693 -26.040 1.00 94.19 92 THR A O 1
ATOM 691 N N . ARG A 1 93 ? 3.777 -0.079 -25.593 1.00 92.69 93 ARG A N 1
ATOM 692 C CA . ARG A 1 93 ? 4.180 0.860 -26.633 1.00 92.69 93 ARG A CA 1
ATOM 693 C C . ARG A 1 93 ? 4.349 2.263 -26.070 1.00 92.69 93 ARG A C 1
ATOM 695 O O . ARG A 1 93 ? 3.700 2.613 -25.087 1.00 92.69 93 ARG A O 1
ATOM 702 N N . TYR A 1 94 ? 5.209 3.044 -26.712 1.00 91.00 94 TYR A N 1
ATOM 703 C CA . TYR A 1 94 ? 5.438 4.451 -26.413 1.00 91.00 94 TYR A CA 1
ATOM 704 C C . TYR A 1 94 ? 5.412 5.284 -27.696 1.00 91.00 94 TYR A C 1
ATOM 706 O O . TYR A 1 94 ? 5.710 4.795 -28.790 1.00 91.00 94 TYR A O 1
ATOM 714 N N . GLN A 1 95 ? 5.069 6.559 -27.547 1.00 86.06 95 GLN A N 1
ATOM 715 C CA . GLN A 1 95 ? 5.012 7.512 -28.649 1.00 86.06 95 GLN A CA 1
ATOM 716 C C . GLN A 1 95 ? 6.276 8.362 -28.710 1.00 86.06 95 GLN A C 1
ATOM 718 O O . GLN A 1 95 ? 6.756 8.872 -27.696 1.00 86.06 95 GLN A O 1
ATOM 723 N N . ILE A 1 96 ? 6.792 8.531 -29.925 1.00 84.62 96 ILE A N 1
ATOM 724 C CA . ILE A 1 96 ? 7.866 9.472 -30.237 1.00 84.62 96 ILE A CA 1
ATOM 725 C C . ILE A 1 96 ? 7.204 10.697 -30.861 1.00 84.62 96 ILE A C 1
ATOM 727 O O . ILE A 1 96 ? 6.406 10.568 -31.789 1.00 84.62 96 ILE A O 1
ATOM 731 N N . THR A 1 97 ? 7.505 11.885 -30.338 1.00 82.00 97 THR A N 1
ATOM 732 C CA . THR A 1 97 ? 6.932 13.135 -30.854 1.00 82.00 97 THR A CA 1
ATOM 733 C C . THR A 1 97 ? 7.268 13.281 -32.342 1.00 82.00 97 THR A C 1
ATOM 735 O O . THR A 1 97 ? 8.440 13.271 -32.703 1.00 82.00 97 THR A O 1
ATOM 738 N N . GLY A 1 98 ? 6.249 13.408 -33.197 1.00 78.56 98 GLY A N 1
ATOM 739 C CA . GLY A 1 98 ? 6.417 13.539 -34.651 1.00 78.56 98 GLY A CA 1
ATOM 740 C C . GLY A 1 98 ? 6.528 12.220 -35.427 1.00 78.56 98 GLY A C 1
ATOM 741 O O . GLY A 1 98 ? 6.638 12.258 -36.649 1.00 78.56 98 GLY A O 1
ATOM 742 N N . ALA A 1 99 ? 6.469 11.059 -34.765 1.00 82.19 99 ALA A N 1
ATOM 743 C CA . ALA A 1 99 ? 6.416 9.768 -35.451 1.00 82.19 99 ALA A CA 1
ATOM 744 C C . ALA A 1 99 ? 4.989 9.422 -35.911 1.00 82.19 99 ALA A C 1
ATOM 746 O O . ALA A 1 99 ? 4.014 9.713 -35.220 1.00 82.19 99 ALA A O 1
ATOM 747 N N . ALA A 1 100 ? 4.874 8.742 -37.056 1.00 81.00 100 ALA A N 1
ATOM 748 C CA . ALA A 1 100 ? 3.590 8.320 -37.627 1.00 81.00 100 ALA A CA 1
ATOM 749 C C . ALA A 1 100 ? 2.929 7.142 -36.880 1.00 81.00 100 ALA A C 1
ATOM 751 O O . ALA A 1 100 ? 1.748 6.871 -37.083 1.00 81.00 100 ALA A O 1
ATOM 752 N N . SER A 1 101 ? 3.677 6.422 -36.037 1.00 84.31 101 SER A N 1
ATOM 753 C CA . SER A 1 101 ? 3.184 5.246 -35.315 1.00 84.31 101 SER A CA 1
ATOM 754 C C . SER A 1 101 ? 3.912 5.011 -33.993 1.00 84.31 101 SER A C 1
ATOM 756 O O . SER A 1 101 ? 5.099 5.317 -33.860 1.00 84.31 101 SER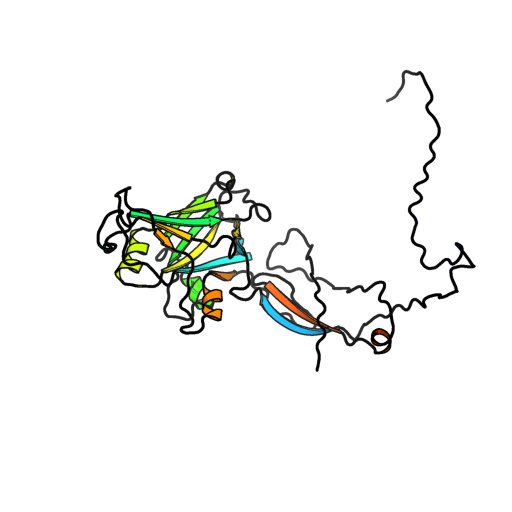 A O 1
ATOM 758 N N . ASP A 1 102 ? 3.224 4.362 -33.057 1.00 88.69 102 ASP A N 1
ATOM 759 C CA . ASP A 1 102 ? 3.763 3.969 -31.757 1.00 88.69 102 ASP A CA 1
ATOM 760 C C . ASP A 1 102 ? 4.858 2.892 -31.865 1.00 88.69 102 ASP A C 1
ATOM 762 O O . ASP A 1 102 ? 4.711 1.878 -32.556 1.00 88.69 102 ASP A O 1
ATOM 766 N N . SER A 1 103 ? 5.928 3.056 -31.086 1.00 90.38 103 SER A N 1
ATOM 767 C CA . SER A 1 103 ? 7.044 2.108 -31.001 1.00 90.38 103 SER A CA 1
ATOM 768 C C . SER A 1 103 ? 6.860 1.113 -29.858 1.00 90.38 103 SER A C 1
ATOM 770 O O . SER A 1 103 ? 6.358 1.464 -28.794 1.00 90.38 103 SER A O 1
ATOM 772 N N . LEU A 1 104 ? 7.293 -0.137 -30.050 1.00 93.25 104 LEU A N 1
ATOM 773 C CA . LEU A 1 104 ? 7.320 -1.137 -28.977 1.00 93.25 104 LEU A CA 1
ATOM 774 C C . LEU A 1 104 ? 8.357 -0.759 -27.916 1.00 93.25 104 LEU A C 1
ATOM 776 O O . LEU A 1 104 ? 9.487 -0.396 -28.243 1.00 93.25 104 LEU A O 1
ATOM 780 N N . ILE A 1 105 ? 7.999 -0.917 -26.645 1.00 94.94 105 ILE A N 1
ATOM 781 C CA . ILE A 1 105 ? 8.942 -0.778 -25.536 1.00 94.94 105 ILE A CA 1
ATOM 782 C C . ILE A 1 105 ? 9.890 -1.981 -25.573 1.00 94.94 105 ILE A C 1
ATOM 784 O O . ILE A 1 105 ? 9.467 -3.120 -25.401 1.00 94.94 105 ILE A O 1
ATOM 788 N N . ARG A 1 106 ? 11.181 -1.728 -25.816 1.00 94.69 106 ARG A N 1
ATOM 789 C CA . ARG A 1 106 ? 12.237 -2.764 -25.871 1.00 94.69 106 ARG A CA 1
ATOM 790 C C . ARG A 1 106 ? 13.179 -2.750 -24.672 1.00 94.69 106 ARG A C 1
ATOM 792 O O . ARG A 1 106 ? 13.979 -3.667 -24.520 1.00 94.69 106 ARG A O 1
ATOM 799 N N . LYS A 1 107 ? 13.102 -1.703 -23.855 1.00 94.56 107 LYS A N 1
ATOM 800 C CA . LYS A 1 107 ? 13.816 -1.556 -22.590 1.00 94.56 107 LYS A CA 1
ATOM 801 C C . LYS A 1 107 ? 13.072 -0.562 -21.706 1.00 94.56 107 LYS A C 1
ATOM 803 O O . LYS A 1 107 ? 12.285 0.244 -22.198 1.00 94.56 107 LYS A O 1
ATOM 808 N N . VAL A 1 108 ? 13.369 -0.593 -20.416 1.00 96.75 108 VAL A N 1
ATOM 809 C CA . VAL A 1 108 ? 13.073 0.504 -19.493 1.00 96.75 108 VAL A CA 1
ATOM 810 C C . VAL A 1 108 ? 14.408 1.137 -19.128 1.00 96.75 108 VAL A C 1
ATOM 812 O O . VAL A 1 108 ? 15.323 0.450 -18.688 1.00 96.75 108 VAL A O 1
ATOM 815 N N . ASP A 1 109 ? 14.538 2.434 -19.369 1.00 96.31 109 ASP A N 1
ATOM 816 C CA . ASP A 1 109 ? 15.756 3.207 -19.115 1.00 96.31 109 ASP A CA 1
ATOM 817 C C . ASP A 1 109 ? 15.839 3.680 -17.657 1.00 96.31 109 ASP A C 1
ATOM 819 O O . ASP A 1 109 ? 16.878 3.606 -17.008 1.00 96.31 109 ASP A O 1
ATOM 823 N N . SER A 1 110 ? 14.710 4.125 -17.116 1.00 97.06 110 SER A N 1
ATOM 824 C CA . SER A 1 110 ? 14.580 4.531 -15.721 1.00 97.06 110 SER A CA 1
ATOM 825 C C . SER A 1 110 ? 13.149 4.313 -15.259 1.00 97.06 110 SER A C 1
ATOM 827 O O . SER A 1 110 ? 12.214 4.582 -16.013 1.00 97.06 110 SER A O 1
ATOM 829 N N . ALA A 1 111 ? 12.975 3.850 -14.024 1.00 98.06 111 ALA A N 1
ATOM 830 C CA . ALA A 1 111 ? 11.684 3.695 -13.370 1.00 98.06 111 ALA A CA 1
ATOM 831 C C . ALA A 1 111 ? 11.740 4.253 -11.945 1.00 98.06 111 ALA A C 1
ATOM 833 O O . ALA A 1 111 ? 12.668 3.998 -11.178 1.00 98.06 111 ALA A O 1
ATOM 834 N N . THR A 1 112 ? 10.740 5.044 -11.570 1.00 98.25 112 THR A N 1
ATOM 835 C CA . THR A 1 112 ? 10.646 5.640 -10.237 1.00 98.25 112 THR A CA 1
ATOM 836 C C . THR A 1 112 ? 9.215 5.571 -9.741 1.00 98.25 112 THR A C 1
ATOM 838 O O . THR A 1 112 ? 8.308 6.130 -10.359 1.00 98.25 112 THR A O 1
ATOM 841 N N . LEU A 1 113 ? 9.024 4.925 -8.597 1.00 97.81 113 LEU A N 1
ATOM 842 C CA . LEU A 1 113 ? 7.800 5.014 -7.824 1.00 97.81 113 LEU A CA 1
ATOM 843 C C . LEU A 1 113 ? 7.792 6.334 -7.045 1.00 97.81 113 LEU A C 1
ATOM 845 O O . LEU A 1 113 ? 8.747 6.667 -6.340 1.00 97.81 113 LEU A O 1
ATOM 849 N N . ILE A 1 114 ? 6.710 7.089 -7.192 1.00 96.00 114 ILE A N 1
ATOM 850 C CA . ILE A 1 114 ? 6.519 8.409 -6.600 1.00 96.00 114 ILE A CA 1
ATOM 851 C C . ILE A 1 114 ? 5.235 8.381 -5.782 1.00 96.00 114 ILE A C 1
ATOM 853 O O . ILE A 1 114 ? 4.171 8.072 -6.316 1.00 96.00 114 ILE A O 1
ATOM 857 N N . PHE A 1 115 ? 5.319 8.751 -4.513 1.00 94.00 115 PHE A N 1
ATOM 858 C CA . PHE A 1 115 ? 4.161 8.897 -3.636 1.00 94.00 115 PHE A CA 1
ATOM 859 C C . PHE A 1 115 ? 4.394 10.015 -2.633 1.00 94.00 115 PHE A C 1
ATOM 861 O O . PHE A 1 115 ? 5.529 10.442 -2.411 1.00 94.00 115 PHE A O 1
ATOM 868 N N . LEU A 1 116 ? 3.302 10.500 -2.055 1.00 92.44 116 LEU A N 1
ATOM 869 C CA . LEU A 1 116 ? 3.348 11.539 -1.043 1.00 92.44 116 LEU A CA 1
ATOM 870 C C . LEU A 1 116 ? 3.172 10.922 0.337 1.00 92.44 116 LEU A C 1
ATOM 872 O O . LEU A 1 116 ? 2.434 9.947 0.499 1.00 92.44 116 LEU A O 1
ATOM 876 N N . ILE A 1 117 ? 3.825 11.512 1.327 1.00 91.50 117 ILE A N 1
ATOM 877 C CA . ILE A 1 117 ? 3.599 11.199 2.727 1.00 91.50 117 ILE A CA 1
ATOM 878 C C . ILE A 1 117 ? 3.011 12.399 3.466 1.00 91.50 117 ILE A C 1
ATOM 880 O O . ILE A 1 117 ? 3.330 13.543 3.172 1.00 91.50 117 ILE A O 1
ATOM 884 N N . ASP A 1 118 ? 2.141 12.125 4.429 1.00 89.44 118 ASP A N 1
ATOM 885 C CA . ASP A 1 118 ? 1.499 13.125 5.274 1.00 89.44 118 ASP A CA 1
ATOM 886 C C . ASP A 1 118 ? 2.368 13.415 6.506 1.00 89.44 118 ASP A C 1
ATOM 888 O O . ASP A 1 118 ? 2.263 12.751 7.547 1.00 89.44 118 ASP A O 1
ATOM 892 N N . THR A 1 119 ? 3.237 14.419 6.381 1.00 87.31 119 THR A N 1
ATOM 893 C CA . THR A 1 119 ? 4.110 14.869 7.474 1.00 87.31 119 THR A CA 1
ATOM 894 C C . THR A 1 119 ? 3.387 15.707 8.527 1.00 87.31 119 THR A C 1
ATOM 896 O O . THR A 1 119 ? 3.945 15.910 9.607 1.00 87.31 119 THR A O 1
ATOM 899 N N . SER A 1 120 ? 2.142 16.133 8.271 1.00 83.88 120 SER A N 1
ATOM 900 C CA . SER A 1 120 ? 1.322 16.849 9.258 1.00 83.88 120 SER A CA 1
ATOM 901 C C . SER A 1 120 ? 0.864 15.933 10.396 1.00 83.88 120 SER A C 1
ATOM 903 O O . SER A 1 120 ? 0.682 16.383 11.526 1.00 83.88 120 SER A O 1
ATOM 905 N N . VAL A 1 121 ? 0.740 14.631 10.115 1.00 78.50 121 VAL A N 1
ATOM 906 C CA . VAL A 1 121 ? 0.297 13.619 11.085 1.00 78.50 121 VAL A CA 1
ATOM 907 C C . VAL A 1 121 ? 1.442 12.726 11.543 1.00 78.50 121 VAL A C 1
ATOM 909 O O . VAL A 1 121 ? 1.526 12.397 12.727 1.00 78.50 121 VAL A O 1
ATOM 912 N N . VAL A 1 122 ? 2.343 12.332 10.637 1.00 80.62 122 VAL A N 1
ATOM 913 C CA . VAL A 1 122 ? 3.532 11.547 10.990 1.00 80.62 122 VAL A CA 1
ATOM 914 C C . VAL A 1 122 ? 4.757 12.102 10.278 1.00 80.62 122 VAL A C 1
ATOM 916 O O . VAL A 1 122 ? 4.985 11.826 9.103 1.00 80.62 122 VAL A O 1
ATOM 919 N N . LYS A 1 123 ? 5.602 12.816 11.023 1.00 85.06 123 LYS A N 1
ATOM 920 C CA . LYS A 1 123 ? 6.904 13.269 10.536 1.00 85.06 123 LYS A CA 1
ATOM 921 C C . LYS A 1 123 ? 8.012 12.303 10.969 1.00 85.06 123 LYS A C 1
ATOM 923 O O . LYS A 1 123 ? 8.220 12.132 12.173 1.00 85.06 123 LYS A O 1
ATOM 928 N N . PRO A 1 124 ? 8.750 11.681 10.034 1.00 85.38 124 PRO A N 1
ATOM 929 C CA . PRO A 1 124 ? 9.925 10.893 10.379 1.00 85.38 124 PRO A CA 1
ATOM 930 C C . PRO A 1 124 ? 10.977 11.766 11.065 1.00 85.38 124 PRO A C 1
ATOM 932 O O . PRO A 1 124 ? 11.348 12.818 10.553 1.00 85.38 124 PRO A O 1
ATOM 935 N N . VAL A 1 125 ? 11.469 11.319 12.219 1.00 86.06 125 VAL A N 1
ATOM 936 C CA . VAL A 1 125 ? 12.532 12.002 12.986 1.00 86.06 125 VAL A CA 1
ATOM 937 C C . VAL A 1 125 ? 13.865 11.254 12.944 1.00 86.06 125 VAL A C 1
ATOM 939 O O . VAL A 1 125 ? 14.870 11.725 13.465 1.00 86.06 125 VAL A O 1
ATOM 942 N N . ARG A 1 126 ? 13.882 10.070 12.329 1.00 87.75 126 ARG A N 1
ATOM 943 C CA . ARG A 1 126 ? 15.060 9.215 12.159 1.00 87.75 126 ARG A CA 1
ATOM 944 C C . ARG A 1 126 ? 15.117 8.705 10.720 1.00 87.75 126 ARG A C 1
ATOM 946 O O . ARG A 1 126 ? 14.067 8.650 10.076 1.00 87.75 126 ARG A O 1
ATOM 953 N N . PRO A 1 127 ? 16.304 8.325 10.220 1.00 90.31 127 PRO A N 1
ATOM 954 C CA . PRO A 1 127 ? 16.414 7.669 8.929 1.00 90.31 127 PRO A CA 1
ATOM 955 C C . PRO A 1 127 ? 15.585 6.384 8.873 1.00 90.31 127 PRO A C 1
ATOM 957 O O . PRO A 1 127 ? 15.474 5.652 9.860 1.00 90.31 127 PRO A O 1
ATOM 960 N N . PHE A 1 128 ? 15.029 6.099 7.705 1.00 91.88 128 PHE A N 1
ATOM 961 C CA . PHE A 1 128 ? 14.235 4.902 7.448 1.00 91.88 128 PHE A CA 1
ATOM 962 C C . PHE A 1 128 ? 14.500 4.399 6.034 1.00 91.88 128 PHE A C 1
ATOM 964 O O . PHE A 1 128 ? 14.880 5.163 5.147 1.00 91.88 128 PHE A O 1
ATOM 971 N N . THR A 1 129 ? 14.279 3.111 5.819 1.00 94.38 129 THR A N 1
ATOM 972 C CA . THR A 1 129 ? 14.390 2.471 4.512 1.00 94.38 129 THR A CA 1
ATOM 973 C C . THR A 1 129 ? 13.006 2.089 4.022 1.00 94.38 129 THR A C 1
ATOM 975 O O . THR A 1 129 ? 12.199 1.577 4.796 1.00 94.38 129 THR A O 1
ATOM 978 N N . ILE A 1 130 ? 12.731 2.335 2.745 1.00 95.62 130 ILE A N 1
ATOM 979 C CA . ILE A 1 130 ? 11.561 1.790 2.060 1.00 95.62 130 ILE A CA 1
ATOM 980 C C . ILE A 1 130 ? 12.046 0.753 1.064 1.00 95.62 130 ILE A C 1
ATOM 982 O O . ILE A 1 130 ? 12.906 1.049 0.233 1.00 95.62 130 ILE A O 1
ATOM 986 N N . ASP A 1 131 ? 11.448 -0.427 1.136 1.00 97.62 131 ASP A N 1
ATOM 987 C CA . ASP A 1 131 ? 11.639 -1.509 0.186 1.00 97.62 131 ASP A CA 1
ATOM 988 C C . ASP A 1 131 ? 10.373 -1.697 -0.649 1.00 97.62 131 ASP A C 1
ATOM 990 O O . ASP A 1 131 ? 9.254 -1.638 -0.130 1.00 97.62 131 ASP A O 1
ATOM 994 N N . ALA A 1 132 ? 10.568 -1.947 -1.939 1.00 98.44 132 ALA A N 1
ATOM 995 C CA . ALA A 1 132 ? 9.547 -2.339 -2.892 1.00 98.44 132 ALA A CA 1
ATOM 996 C C . ALA A 1 132 ? 9.801 -3.780 -3.344 1.00 98.44 132 ALA A C 1
ATOM 998 O O . ALA A 1 132 ? 10.906 -4.114 -3.771 1.00 98.44 132 ALA A O 1
ATOM 999 N N . PHE A 1 133 ? 8.771 -4.618 -3.289 1.00 98.56 133 PHE A N 1
ATOM 1000 C CA . PHE A 1 133 ? 8.817 -6.024 -3.685 1.00 98.56 133 PHE A CA 1
ATOM 1001 C C . PHE A 1 133 ? 7.809 -6.316 -4.796 1.00 98.56 133 PHE A C 1
ATOM 1003 O O . PHE A 1 133 ? 6.719 -5.751 -4.785 1.00 98.56 133 PHE A O 1
ATOM 1010 N N . ASP A 1 134 ? 8.123 -7.229 -5.714 1.00 98.00 134 ASP A N 1
ATOM 1011 C CA . ASP A 1 134 ? 7.128 -7.798 -6.627 1.00 98.00 134 ASP A CA 1
ATOM 1012 C C . ASP A 1 134 ? 6.243 -8.802 -5.872 1.00 98.00 134 ASP A C 1
ATOM 1014 O O . ASP A 1 134 ? 6.637 -9.936 -5.584 1.00 98.00 134 ASP A O 1
ATOM 1018 N N . ILE A 1 135 ? 5.026 -8.383 -5.541 1.00 96.38 135 ILE A N 1
ATOM 1019 C CA . ILE A 1 135 ? 4.040 -9.204 -4.830 1.00 96.38 135 ILE A CA 1
ATOM 1020 C C . ILE A 1 135 ? 3.017 -9.840 -5.777 1.00 96.38 135 ILE A C 1
ATOM 1022 O O . ILE A 1 135 ? 1.983 -10.325 -5.323 1.00 96.38 135 ILE A O 1
ATOM 1026 N N . ASP A 1 136 ? 3.280 -9.851 -7.086 1.00 95.25 136 ASP A N 1
ATOM 1027 C CA . ASP A 1 136 ? 2.393 -10.508 -8.039 1.00 95.25 136 ASP A CA 1
ATOM 1028 C C . ASP A 1 136 ? 2.329 -12.025 -7.795 1.00 95.25 136 ASP A C 1
ATOM 1030 O O . ASP A 1 136 ? 3.332 -12.698 -7.511 1.00 95.25 136 ASP A O 1
ATOM 1034 N N . THR A 1 137 ? 1.113 -12.559 -7.868 1.00 92.94 137 THR A N 1
ATOM 1035 C CA . THR A 1 137 ? 0.786 -13.948 -7.543 1.00 92.94 137 THR A CA 1
ATOM 1036 C C . THR A 1 137 ? -0.504 -14.375 -8.241 1.00 92.94 137 THR A C 1
ATOM 1038 O O . THR A 1 137 ? -1.367 -13.554 -8.555 1.00 92.94 137 THR A O 1
ATOM 1041 N N . SER A 1 138 ? -0.639 -15.677 -8.495 1.00 89.38 138 SER A N 1
ATOM 1042 C CA . SER A 1 138 ? -1.879 -16.295 -8.979 1.00 89.38 138 SER A CA 1
ATOM 1043 C C . SER A 1 138 ? -2.828 -16.706 -7.849 1.00 89.38 138 SER A C 1
ATOM 1045 O O . SER A 1 138 ? -3.993 -16.987 -8.113 1.00 89.38 138 SER A O 1
ATOM 1047 N N . ALA A 1 139 ? -2.343 -16.750 -6.605 1.00 89.19 139 ALA A N 1
ATOM 1048 C CA . ALA A 1 139 ? -3.157 -17.041 -5.429 1.00 89.19 139 ALA A CA 1
ATOM 1049 C C . ALA A 1 139 ? -3.982 -15.816 -4.994 1.00 89.19 139 ALA A C 1
ATOM 1051 O O . ALA A 1 139 ? -3.757 -14.702 -5.464 1.00 89.19 139 ALA A O 1
ATOM 1052 N N . THR A 1 140 ? -4.910 -16.016 -4.055 1.00 84.00 140 THR A N 1
ATOM 1053 C CA . THR A 1 140 ? -5.739 -14.941 -3.492 1.00 84.00 140 THR A CA 1
ATOM 1054 C C . THR A 1 140 ? -4.872 -13.897 -2.783 1.00 84.00 140 THR A C 1
ATOM 1056 O O . THR A 1 140 ? -4.399 -14.109 -1.664 1.00 84.00 140 THR A O 1
ATOM 1059 N N . ASP A 1 141 ? -4.686 -12.757 -3.441 1.00 79.25 141 ASP A N 1
ATOM 1060 C CA . ASP A 1 141 ? -3.833 -11.626 -3.055 1.00 79.25 141 ASP A CA 1
ATOM 1061 C C . ASP A 1 141 ? -4.477 -10.678 -2.031 1.00 79.25 141 ASP A C 1
ATOM 1063 O O . ASP A 1 141 ? -3.888 -9.679 -1.627 1.00 79.25 141 ASP A O 1
ATOM 1067 N N . THR A 1 142 ? -5.672 -11.019 -1.556 1.00 73.38 142 THR A N 1
ATOM 1068 C CA . THR A 1 142 ? -6.386 -10.296 -0.497 1.00 73.38 142 THR A CA 1
ATOM 1069 C C . THR A 1 142 ? -6.082 -10.850 0.897 1.00 73.38 142 THR A C 1
ATOM 1071 O O . THR A 1 142 ? -6.403 -10.223 1.907 1.00 73.38 142 THR A O 1
ATOM 1074 N N . LEU A 1 143 ? -5.440 -12.022 0.970 1.00 85.31 143 LEU A N 1
ATOM 1075 C CA . LEU A 1 143 ? -5.098 -12.696 2.217 1.00 85.31 143 LEU A CA 1
ATOM 1076 C C . LEU A 1 143 ? -3.675 -12.341 2.655 1.00 85.31 143 LEU A C 1
ATOM 1078 O O . LEU A 1 143 ? -2.706 -12.596 1.936 1.00 85.31 143 LEU A O 1
ATOM 1082 N N . THR A 1 144 ? -3.525 -11.857 3.894 1.00 88.75 144 THR A N 1
ATOM 1083 C CA . THR A 1 144 ? -2.204 -11.589 4.493 1.00 88.75 144 THR A CA 1
ATOM 1084 C C . THR A 1 144 ? -1.292 -12.813 4.424 1.00 88.75 144 THR A C 1
ATOM 1086 O O . THR A 1 144 ? -0.117 -12.668 4.104 1.00 88.75 144 THR A O 1
ATOM 1089 N N . ALA A 1 145 ? -1.817 -14.014 4.688 1.00 90.44 145 ALA A N 1
ATOM 1090 C CA . ALA A 1 145 ? -1.031 -15.249 4.664 1.00 90.44 145 ALA A CA 1
ATOM 1091 C C . ALA A 1 145 ? -0.431 -15.555 3.277 1.00 90.44 145 ALA A C 1
ATOM 1093 O O . ALA A 1 145 ? 0.650 -16.130 3.201 1.00 90.44 145 ALA A O 1
ATOM 1094 N N . THR A 1 146 ? -1.088 -15.125 2.195 1.00 93.19 146 THR A N 1
ATOM 1095 C CA . THR A 1 146 ? -0.582 -15.261 0.821 1.00 93.19 146 THR A CA 1
ATOM 1096 C C . THR A 1 146 ? 0.460 -14.196 0.497 1.00 93.19 146 THR A C 1
ATOM 1098 O O . THR A 1 146 ? 1.487 -14.489 -0.113 1.00 93.19 146 THR A O 1
ATOM 1101 N N . ILE A 1 147 ? 0.195 -12.948 0.892 1.00 93.38 147 ILE A N 1
ATOM 1102 C CA . ILE A 1 147 ? 0.974 -11.785 0.460 1.00 93.38 147 ILE A CA 1
ATOM 1103 C C . ILE A 1 147 ? 2.205 -11.535 1.334 1.00 93.38 147 ILE A C 1
ATOM 1105 O O . ILE A 1 147 ? 3.266 -11.202 0.811 1.00 93.38 147 ILE A O 1
ATOM 1109 N N . ALA A 1 148 ? 2.121 -11.739 2.650 1.00 94.12 148 ALA A N 1
ATOM 1110 C CA . ALA A 1 148 ? 3.231 -11.479 3.568 1.00 94.12 148 ALA A CA 1
ATOM 1111 C C . ALA A 1 148 ? 4.528 -12.243 3.214 1.00 94.12 148 ALA A C 1
ATOM 1113 O O . ALA A 1 148 ? 5.591 -11.614 3.251 1.00 94.12 148 ALA A O 1
ATOM 1114 N N . PRO A 1 149 ? 4.491 -13.528 2.792 1.00 96.12 149 PRO A N 1
ATOM 1115 C CA . PRO A 1 149 ? 5.687 -14.254 2.352 1.00 96.12 149 PRO A CA 1
ATOM 1116 C C . PRO A 1 149 ? 6.340 -13.716 1.066 1.00 96.12 149 PRO A C 1
ATOM 1118 O O . PRO A 1 149 ? 7.472 -14.095 0.751 1.00 96.12 149 PRO A O 1
ATOM 1121 N N . LEU A 1 150 ? 5.652 -12.876 0.282 1.00 97.06 150 LEU A N 1
ATOM 1122 C CA . LEU A 1 150 ? 6.185 -12.309 -0.967 1.00 97.06 150 LEU A CA 1
ATOM 1123 C C . LEU A 1 150 ? 7.169 -11.153 -0.729 1.00 97.06 150 LEU A C 1
ATOM 1125 O O . LEU A 1 150 ? 7.991 -10.868 -1.596 1.00 97.06 150 LEU A O 1
ATOM 1129 N N . TYR A 1 151 ? 7.154 -10.549 0.460 1.00 96.38 151 TYR A N 1
ATOM 1130 C CA . TYR A 1 151 ? 8.109 -9.521 0.889 1.00 96.38 151 TYR A CA 1
ATOM 1131 C C . TYR A 1 151 ? 9.414 -10.171 1.351 1.00 96.38 151 TYR A C 1
ATOM 1133 O O . TYR A 1 151 ? 9.677 -10.341 2.543 1.00 96.38 151 TYR A O 1
ATOM 1141 N N . ARG A 1 152 ? 10.216 -10.597 0.382 1.00 96.38 152 ARG A N 1
ATOM 1142 C CA . ARG A 1 152 ? 11.489 -11.285 0.604 1.00 96.38 152 ARG A CA 1
ATOM 1143 C C . ARG A 1 152 ? 12.527 -10.814 -0.399 1.00 96.38 152 ARG A C 1
ATOM 1145 O O . ARG A 1 152 ? 12.178 -10.372 -1.490 1.00 96.38 152 ARG A O 1
ATOM 1152 N N . ALA A 1 153 ? 13.803 -10.969 -0.055 1.00 96.88 153 ALA A N 1
ATOM 1153 C CA . ALA A 1 153 ? 14.922 -10.443 -0.839 1.00 96.88 153 ALA A CA 1
ATOM 1154 C C . ALA A 1 153 ? 14.895 -10.856 -2.324 1.00 96.88 153 ALA A C 1
ATOM 1156 O O . ALA A 1 153 ? 15.161 -10.026 -3.183 1.00 96.88 153 ALA A O 1
ATOM 1157 N N . SER A 1 154 ? 14.490 -12.092 -2.644 1.00 97.12 154 SER A N 1
ATOM 1158 C CA . SER A 1 154 ? 14.407 -12.574 -4.035 1.00 97.12 154 SER A CA 1
ATOM 1159 C C . SER A 1 154 ? 13.339 -11.894 -4.894 1.00 97.12 154 SER A C 1
ATOM 1161 O O . SER A 1 154 ? 13.288 -12.128 -6.097 1.00 97.12 154 SER A O 1
ATOM 1163 N N . ARG A 1 155 ? 12.474 -11.075 -4.291 1.00 97.81 155 ARG A N 1
ATOM 1164 C CA . ARG A 1 155 ? 11.452 -10.283 -4.981 1.00 97.81 155 ARG A CA 1
ATOM 1165 C C . ARG A 1 155 ? 11.667 -8.782 -4.828 1.00 97.81 155 ARG A C 1
ATOM 1167 O O . ARG A 1 155 ? 10.785 -8.017 -5.200 1.00 97.81 155 ARG A O 1
ATOM 1174 N N . LEU A 1 156 ? 12.786 -8.354 -4.247 1.00 98.38 156 LEU A N 1
ATOM 1175 C CA . LEU A 1 156 ? 13.095 -6.942 -4.065 1.00 98.38 156 LEU A CA 1
ATOM 1176 C C . LEU A 1 156 ? 13.321 -6.292 -5.436 1.00 98.38 156 LEU A C 1
ATOM 1178 O O . LEU A 1 156 ? 14.201 -6.702 -6.181 1.00 98.38 156 LEU A O 1
ATOM 1182 N N . ILE A 1 157 ? 12.529 -5.271 -5.745 1.00 98.38 157 ILE A N 1
ATOM 1183 C CA . ILE A 1 157 ? 12.582 -4.504 -6.999 1.00 98.38 157 ILE A CA 1
ATOM 1184 C C . ILE A 1 157 ? 12.905 -3.029 -6.753 1.00 98.38 157 ILE A C 1
ATOM 1186 O O . ILE A 1 157 ? 12.820 -2.220 -7.665 1.00 98.38 157 ILE A O 1
ATOM 1190 N N . GLY A 1 158 ? 13.235 -2.643 -5.524 1.00 98.19 158 GLY A N 1
ATOM 1191 C CA . GLY A 1 158 ? 13.667 -1.293 -5.186 1.00 98.19 158 GLY A CA 1
ATOM 1192 C C . GLY A 1 158 ? 13.917 -1.166 -3.692 1.00 98.19 158 GLY A C 1
ATOM 1193 O O . GLY A 1 158 ? 13.184 -1.733 -2.888 1.00 98.19 158 GLY A O 1
ATOM 1194 N N . SER A 1 159 ? 14.951 -0.428 -3.306 1.00 97.69 159 SER A N 1
ATOM 1195 C CA . SER A 1 159 ? 15.224 -0.113 -1.904 1.00 97.69 159 SER A CA 1
ATOM 1196 C C . SER A 1 159 ? 15.927 1.229 -1.813 1.00 97.69 159 SER A C 1
ATOM 1198 O O . SER A 1 159 ? 16.832 1.519 -2.599 1.00 97.69 159 SER A O 1
ATOM 1200 N N . ARG A 1 160 ? 15.507 2.068 -0.868 1.00 95.69 160 ARG A N 1
ATOM 1201 C CA . ARG A 1 160 ? 16.188 3.331 -0.586 1.00 95.69 160 ARG A CA 1
ATOM 1202 C C . ARG A 1 160 ? 16.057 3.710 0.875 1.00 95.69 160 ARG A C 1
ATOM 1204 O O . ARG A 1 160 ? 14.964 3.695 1.439 1.00 95.69 160 ARG A O 1
ATOM 1211 N N . THR A 1 161 ? 17.183 4.106 1.456 1.00 94.56 161 THR A N 1
ATOM 1212 C CA . THR A 1 161 ? 17.235 4.761 2.762 1.00 94.56 161 THR A CA 1
ATOM 1213 C C . THR A 1 161 ? 17.116 6.268 2.579 1.00 94.56 161 THR A C 1
ATOM 1215 O O . THR A 1 161 ? 17.794 6.849 1.732 1.00 94.56 161 THR A O 1
ATOM 1218 N N . TYR A 1 162 ? 16.248 6.885 3.372 1.00 92.31 162 TYR A N 1
ATOM 1219 C CA . TYR A 1 162 ? 16.012 8.322 3.408 1.00 92.31 162 TYR A CA 1
ATOM 1220 C C . TYR A 1 162 ? 16.495 8.865 4.745 1.00 92.31 162 TYR A C 1
ATOM 1222 O O . TYR A 1 162 ? 16.219 8.272 5.795 1.00 92.31 162 TYR A O 1
ATOM 1230 N N . ALA A 1 163 ? 17.191 10.000 4.724 1.00 89.94 163 ALA A N 1
ATOM 1231 C CA . ALA A 1 163 ? 17.385 10.766 5.940 1.00 89.94 163 ALA A CA 1
ATOM 1232 C C . ALA A 1 163 ? 16.052 11.412 6.344 1.00 89.94 163 ALA A C 1
ATOM 1234 O O . ALA A 1 163 ? 15.230 11.756 5.496 1.00 89.94 163 ALA A O 1
ATOM 1235 N N . ALA A 1 164 ? 15.842 11.631 7.643 1.00 84.25 164 ALA A N 1
ATOM 1236 C CA . ALA A 1 164 ? 14.643 12.323 8.127 1.00 84.25 164 ALA A CA 1
ATOM 1237 C C . ALA A 1 164 ? 14.483 13.726 7.502 1.00 84.25 164 ALA A C 1
ATOM 1239 O O . ALA A 1 164 ? 13.367 14.173 7.253 1.00 84.25 164 ALA A O 1
ATOM 1240 N N . ALA A 1 165 ? 15.603 14.395 7.207 1.00 82.56 165 ALA A N 1
ATOM 1241 C CA . ALA A 1 165 ? 15.628 15.709 6.570 1.00 82.56 165 ALA A CA 1
ATOM 1242 C C . ALA A 1 165 ? 15.180 15.688 5.093 1.00 82.56 165 ALA A C 1
ATOM 1244 O O . ALA A 1 165 ? 14.578 16.657 4.635 1.00 82.56 165 ALA A O 1
ATOM 1245 N N . ASP A 1 166 ? 15.389 14.580 4.368 1.00 78.81 166 ASP A N 1
ATOM 1246 C CA . ASP A 1 166 ? 15.054 14.460 2.934 1.00 78.81 166 ASP A CA 1
ATOM 1247 C C . ASP A 1 166 ? 13.539 14.482 2.675 1.00 78.81 166 ASP A C 1
ATOM 1249 O O . ASP A 1 166 ? 13.071 14.674 1.553 1.00 78.81 166 ASP A O 1
ATOM 1253 N N . VAL A 1 167 ? 12.758 14.275 3.732 1.00 72.62 167 VAL A N 1
ATOM 1254 C CA . VAL A 1 167 ? 11.303 14.152 3.697 1.00 72.62 167 VAL A CA 1
ATOM 1255 C C . VAL A 1 167 ? 10.591 15.509 3.697 1.00 72.62 167 VAL A C 1
ATOM 1257 O O . VAL A 1 167 ? 9.382 15.566 3.504 1.00 72.62 167 VAL A O 1
ATOM 1260 N N . GLY A 1 168 ? 11.316 16.625 3.832 1.00 65.38 168 GLY A N 1
ATOM 1261 C CA . GLY A 1 168 ? 10.735 17.974 3.904 1.00 65.38 168 GLY A CA 1
ATOM 1262 C C . GLY A 1 168 ? 9.932 18.440 2.679 1.00 65.38 168 GLY A C 1
ATOM 1263 O O . GLY A 1 168 ? 9.342 19.511 2.729 1.00 65.38 168 GLY A O 1
ATOM 1264 N N . THR A 1 169 ? 9.896 17.664 1.590 1.00 72.69 169 THR A N 1
ATOM 1265 C CA . THR A 1 169 ? 9.096 17.960 0.385 1.00 72.69 169 THR A CA 1
ATOM 1266 C C . THR A 1 169 ? 7.828 17.112 0.264 1.00 72.69 169 THR A C 1
ATOM 1268 O O . THR A 1 169 ? 7.185 17.140 -0.788 1.00 72.69 169 THR A O 1
ATOM 1271 N N . ASP A 1 170 ? 7.518 16.291 1.277 1.00 86.38 170 ASP A N 1
ATOM 1272 C CA . ASP A 1 170 ? 6.436 15.290 1.332 1.00 86.38 170 ASP A CA 1
ATOM 1273 C C . ASP A 1 170 ? 6.458 14.241 0.204 1.00 86.38 170 ASP A C 1
ATOM 1275 O O . ASP A 1 170 ? 5.770 13.228 0.270 1.00 86.38 170 ASP A O 1
ATOM 1279 N N . THR A 1 171 ? 7.276 14.434 -0.832 1.00 90.81 171 THR A N 1
ATOM 1280 C CA . THR A 1 171 ? 7.319 13.627 -2.045 1.00 90.81 171 THR A CA 1
ATOM 1281 C C . THR A 1 171 ? 8.479 12.652 -1.978 1.00 90.81 171 THR A C 1
ATOM 1283 O O . THR A 1 171 ? 9.644 13.014 -2.159 1.00 90.81 171 THR A O 1
ATOM 1286 N N . VAL A 1 172 ? 8.153 11.378 -1.818 1.00 92.50 172 VAL A N 1
ATOM 1287 C CA . VAL A 1 172 ? 9.127 10.295 -1.793 1.00 92.50 172 VAL A CA 1
ATOM 1288 C C . VAL A 1 172 ? 9.302 9.732 -3.200 1.00 92.50 172 VAL A C 1
ATOM 1290 O O . VAL A 1 172 ? 8.338 9.507 -3.933 1.00 92.50 172 VAL A O 1
ATOM 1293 N N . ARG A 1 173 ? 10.562 9.521 -3.591 1.00 95.38 173 ARG A N 1
ATOM 1294 C CA . ARG A 1 173 ? 10.950 8.927 -4.877 1.00 95.38 173 ARG A CA 1
ATOM 1295 C C . ARG A 1 173 ? 11.810 7.699 -4.638 1.00 95.38 173 ARG A C 1
ATOM 1297 O O . ARG A 1 173 ? 12.919 7.828 -4.105 1.00 95.38 173 ARG A O 1
ATOM 1304 N N . LEU A 1 174 ? 11.305 6.540 -5.036 1.00 96.75 174 LEU A N 1
ATOM 1305 C CA . LEU A 1 174 ? 11.965 5.245 -4.923 1.00 96.75 174 LEU A CA 1
ATOM 1306 C C . LEU A 1 174 ? 12.264 4.714 -6.325 1.00 96.75 174 LEU A C 1
ATOM 1308 O O . LEU A 1 174 ? 11.345 4.457 -7.101 1.00 96.75 174 LEU A O 1
ATOM 1312 N N . THR A 1 175 ? 13.543 4.577 -6.662 1.00 98.25 175 THR A N 1
ATOM 1313 C CA . THR A 1 175 ? 13.956 3.953 -7.924 1.00 98.25 175 THR A CA 1
ATOM 1314 C C . THR A 1 175 ? 13.569 2.480 -7.908 1.00 98.25 175 THR A C 1
ATOM 1316 O O . THR A 1 175 ? 13.777 1.799 -6.902 1.00 98.25 175 THR A O 1
ATO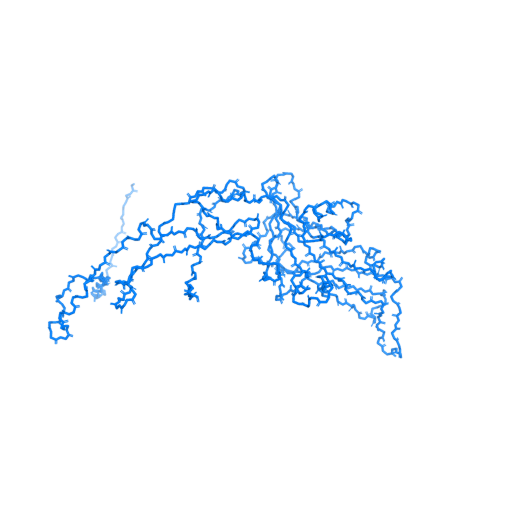M 1319 N N . LEU A 1 176 ? 12.998 2.011 -9.013 1.00 98.50 176 LEU A N 1
ATOM 1320 C CA . LEU A 1 176 ? 12.661 0.609 -9.217 1.00 98.50 176 LEU A CA 1
ATOM 1321 C C . LEU A 1 176 ? 13.665 -0.044 -10.169 1.00 98.50 176 LEU A C 1
ATOM 1323 O O . LEU A 1 176 ? 14.281 0.631 -10.993 1.00 98.50 176 LEU A O 1
ATOM 1327 N N . ASP A 1 177 ? 13.790 -1.361 -10.078 1.00 98.31 177 ASP A N 1
ATOM 1328 C CA . ASP A 1 177 ? 14.550 -2.176 -11.009 1.00 98.31 177 ASP A CA 1
ATOM 1329 C C . ASP A 1 177 ? 13.910 -2.096 -12.405 1.00 98.31 177 ASP A C 1
ATOM 1331 O O . ASP A 1 177 ? 12.779 -2.534 -12.649 1.00 98.31 177 ASP A O 1
ATOM 1335 N N . ASN A 1 178 ? 14.667 -1.509 -13.328 1.00 98.00 178 ASN A N 1
ATOM 1336 C CA . ASN A 1 178 ? 14.279 -1.335 -14.717 1.00 98.00 178 ASN A CA 1
ATOM 1337 C C . ASN A 1 178 ? 14.030 -2.673 -15.426 1.00 98.00 178 ASN A C 1
ATOM 1339 O O . ASN A 1 178 ? 13.088 -2.782 -16.212 1.00 98.00 178 ASN A O 1
ATOM 1343 N N . ALA A 1 179 ? 14.860 -3.686 -15.163 1.00 97.44 179 ALA A N 1
ATOM 1344 C CA . ALA A 1 179 ? 14.733 -5.002 -15.773 1.00 97.44 179 ALA A CA 1
ATOM 1345 C C . ALA A 1 179 ? 13.482 -5.719 -15.256 1.00 97.44 179 ALA A C 1
ATOM 1347 O O . ALA A 1 179 ? 12.764 -6.327 -16.050 1.00 97.44 179 ALA A O 1
ATOM 1348 N N . ALA A 1 180 ? 13.167 -5.577 -13.965 1.00 97.31 180 ALA A N 1
ATOM 1349 C CA . ALA A 1 180 ? 11.943 -6.128 -13.387 1.00 97.31 180 ALA A CA 1
ATOM 1350 C C . ALA A 1 180 ? 10.681 -5.506 -14.012 1.00 97.31 180 ALA A C 1
ATOM 1352 O O . ALA A 1 180 ? 9.782 -6.233 -14.439 1.00 97.31 180 ALA A O 1
ATOM 1353 N N . LEU A 1 181 ? 10.621 -4.170 -14.137 1.00 97.69 181 LEU A N 1
ATOM 1354 C CA . LEU A 1 181 ? 9.500 -3.503 -14.814 1.00 97.69 181 LEU A CA 1
ATOM 1355 C C . LEU A 1 181 ? 9.420 -3.908 -16.292 1.00 97.69 181 LEU A C 1
ATOM 1357 O O . LEU A 1 181 ? 8.335 -4.198 -16.799 1.00 97.69 181 LEU A O 1
ATOM 1361 N N . PHE A 1 182 ? 10.560 -3.949 -16.985 1.00 97.81 182 PHE A N 1
ATOM 1362 C CA . PHE A 1 182 ? 10.600 -4.325 -18.392 1.00 97.81 182 PHE A CA 1
ATOM 1363 C C . PHE A 1 182 ? 10.128 -5.763 -18.626 1.00 97.81 182 PHE A C 1
ATOM 1365 O O . PHE A 1 182 ? 9.367 -5.985 -19.563 1.00 97.81 182 PHE A O 1
ATOM 1372 N N . ALA A 1 183 ? 10.513 -6.719 -17.776 1.00 97.31 183 ALA A N 1
ATOM 1373 C CA . ALA A 1 183 ? 10.051 -8.103 -17.873 1.00 97.31 183 ALA A CA 1
ATOM 1374 C C . ALA A 1 183 ? 8.517 -8.185 -17.820 1.00 97.31 183 ALA A C 1
ATOM 1376 O O . ALA A 1 183 ? 7.901 -8.832 -18.665 1.00 97.31 183 ALA A O 1
ATOM 1377 N N . LYS A 1 184 ? 7.884 -7.436 -16.905 1.00 97.50 184 LYS A N 1
ATOM 1378 C CA . LYS A 1 184 ? 6.418 -7.366 -16.825 1.00 97.50 184 LYS A CA 1
ATOM 1379 C C . LYS A 1 184 ? 5.791 -6.755 -18.079 1.00 97.50 184 LYS A C 1
ATOM 1381 O O . LYS A 1 184 ? 4.811 -7.290 -18.584 1.00 97.50 184 LYS A O 1
ATOM 1386 N N . ILE A 1 185 ? 6.364 -5.668 -18.604 1.00 97.00 185 ILE A N 1
ATOM 1387 C CA . ILE A 1 185 ? 5.883 -5.025 -19.839 1.00 97.00 185 ILE A CA 1
ATOM 1388 C C . ILE A 1 185 ? 6.000 -5.978 -21.035 1.00 97.00 185 ILE A C 1
ATOM 1390 O O . ILE A 1 185 ? 5.042 -6.142 -21.786 1.00 97.00 185 ILE A O 1
ATOM 1394 N N . LYS A 1 186 ? 7.171 -6.596 -21.212 1.00 96.88 186 LYS A N 1
ATOM 1395 C CA . LYS A 1 186 ? 7.489 -7.470 -22.344 1.00 96.88 186 LYS A CA 1
ATOM 1396 C C . LYS A 1 186 ? 6.552 -8.674 -22.405 1.00 96.88 186 LYS A C 1
ATOM 1398 O O . LYS A 1 186 ? 6.025 -8.975 -23.472 1.00 96.88 186 LYS A O 1
ATOM 1403 N N . ASP A 1 187 ? 6.323 -9.314 -21.264 1.00 95.62 187 ASP A N 1
ATOM 1404 C CA . ASP A 1 187 ? 5.534 -10.543 -21.179 1.00 95.62 187 ASP A CA 1
ATOM 1405 C C . ASP A 1 187 ? 4.042 -10.262 -20.910 1.00 95.62 187 ASP A C 1
ATOM 1407 O O . ASP A 1 187 ? 3.254 -11.184 -20.713 1.00 95.62 187 ASP A O 1
ATOM 1411 N N . THR A 1 188 ? 3.630 -8.985 -20.932 1.00 94.38 188 THR A N 1
ATOM 1412 C CA . THR A 1 188 ? 2.247 -8.535 -20.673 1.00 94.38 188 THR A CA 1
ATOM 1413 C C . THR A 1 188 ? 1.708 -9.055 -19.332 1.00 94.38 188 THR A C 1
ATOM 1415 O O . THR A 1 188 ? 0.559 -9.475 -19.200 1.00 94.38 188 THR A O 1
ATOM 1418 N N . LEU A 1 189 ? 2.567 -9.042 -18.315 1.00 95.31 189 LEU A N 1
ATOM 1419 C CA . LEU A 1 189 ? 2.245 -9.480 -16.963 1.00 95.31 189 LEU A CA 1
ATOM 1420 C C . LEU A 1 189 ? 1.796 -8.303 -16.097 1.00 95.31 189 LEU A C 1
ATOM 1422 O O . LEU A 1 189 ? 2.110 -7.139 -16.350 1.00 95.31 189 LEU A O 1
ATOM 1426 N N . ARG A 1 190 ? 1.094 -8.628 -15.013 1.00 95.12 190 ARG A N 1
ATOM 1427 C CA . ARG A 1 190 ? 0.695 -7.660 -13.992 1.00 95.12 190 ARG A CA 1
ATOM 1428 C C . ARG A 1 190 ? 1.905 -7.260 -13.155 1.00 95.12 190 ARG A C 1
ATOM 1430 O O . ARG A 1 190 ? 2.711 -8.107 -12.764 1.00 95.12 190 ARG A O 1
ATOM 1437 N N . LEU A 1 191 ? 2.013 -5.975 -12.836 1.00 96.69 191 LEU A N 1
ATOM 1438 C CA . LEU A 1 191 ? 2.965 -5.495 -11.842 1.00 96.69 191 LEU A CA 1
ATOM 1439 C C . LEU A 1 191 ? 2.221 -5.186 -10.552 1.00 96.69 191 LEU A C 1
ATOM 1441 O O . LEU A 1 191 ? 1.332 -4.340 -10.529 1.00 96.69 191 LEU A O 1
ATOM 1445 N N . ARG A 1 192 ? 2.614 -5.832 -9.457 1.00 95.94 192 ARG A N 1
ATOM 1446 C CA . ARG A 1 192 ? 2.055 -5.561 -8.133 1.00 95.94 192 ARG A CA 1
ATOM 1447 C C . ARG A 1 192 ? 3.196 -5.308 -7.174 1.00 95.94 192 ARG A C 1
ATOM 1449 O O . ARG A 1 192 ? 4.094 -6.133 -7.050 1.00 95.94 192 ARG A O 1
ATOM 1456 N N . ILE A 1 193 ? 3.185 -4.147 -6.534 1.00 96.94 193 ILE A N 1
ATOM 1457 C CA . ILE A 1 193 ? 4.285 -3.676 -5.700 1.00 96.94 193 ILE A CA 1
ATOM 1458 C C . ILE A 1 193 ? 3.873 -3.726 -4.237 1.00 96.94 193 ILE A C 1
ATOM 1460 O O . ILE A 1 193 ? 2.920 -3.072 -3.823 1.00 96.94 193 ILE A O 1
ATOM 1464 N N . GLY A 1 194 ? 4.631 -4.474 -3.447 1.00 96.44 194 GLY A N 1
ATOM 1465 C CA . GLY A 1 194 ? 4.559 -4.460 -1.999 1.00 96.44 194 GLY A CA 1
ATOM 1466 C C . GLY A 1 194 ? 5.527 -3.433 -1.432 1.00 96.44 194 GLY A C 1
ATOM 1467 O O . GLY A 1 194 ? 6.722 -3.548 -1.673 1.00 96.44 194 GLY A O 1
ATOM 1468 N N . LEU A 1 195 ? 5.048 -2.465 -0.653 1.00 96.88 195 LEU A N 1
ATOM 1469 C CA . LEU A 1 195 ? 5.895 -1.525 0.080 1.00 96.88 195 LEU A CA 1
ATOM 1470 C C . LEU A 1 195 ? 6.033 -1.922 1.546 1.00 96.88 195 LEU A C 1
ATOM 1472 O O . LEU A 1 195 ? 5.037 -2.175 2.227 1.00 96.88 195 LEU A O 1
ATOM 1476 N N . GLN A 1 196 ? 7.268 -1.915 2.034 1.00 95.69 196 GLN A N 1
ATOM 1477 C CA . GLN A 1 196 ? 7.609 -2.120 3.437 1.00 95.69 196 GLN A CA 1
ATOM 1478 C C . GLN A 1 196 ? 8.533 -1.000 3.906 1.00 95.69 196 GLN A C 1
ATOM 1480 O O . GLN A 1 196 ? 9.413 -0.563 3.168 1.00 95.69 196 GLN A O 1
ATOM 1485 N N . VAL A 1 197 ? 8.347 -0.551 5.147 1.00 94.19 197 VAL A N 1
ATOM 1486 C CA . VAL A 1 197 ? 9.264 0.383 5.802 1.00 94.19 197 VAL A CA 1
ATOM 1487 C C . VAL A 1 197 ? 10.099 -0.362 6.837 1.00 94.19 197 VAL A C 1
ATOM 1489 O O . VAL A 1 197 ? 9.614 -1.290 7.480 1.00 94.19 197 VAL A O 1
ATOM 1492 N N . ARG A 1 198 ? 11.352 0.045 7.019 1.00 91.94 198 ARG A N 1
ATOM 1493 C CA . ARG A 1 198 ? 12.243 -0.439 8.078 1.00 91.94 198 ARG A CA 1
ATOM 1494 C C . ARG A 1 198 ? 12.954 0.735 8.737 1.00 91.94 198 ARG A C 1
ATOM 1496 O O . ARG A 1 198 ? 13.293 1.711 8.070 1.00 91.94 198 ARG A O 1
ATOM 1503 N N . GLY A 1 199 ? 13.212 0.637 10.038 1.00 86.62 199 GLY A N 1
ATOM 1504 C CA . GLY A 1 199 ? 14.219 1.488 10.668 1.00 86.62 199 GLY A CA 1
ATOM 1505 C C . GLY A 1 199 ? 15.623 1.057 10.242 1.00 86.62 199 GLY A C 1
ATOM 1506 O O . GLY A 1 199 ? 15.850 -0.097 9.881 1.00 86.62 199 GLY A O 1
ATOM 1507 N N . THR A 1 200 ? 16.578 1.983 10.275 1.00 77.38 200 THR A N 1
ATOM 1508 C CA . THR A 1 200 ? 17.971 1.720 9.863 1.00 77.38 200 THR A CA 1
ATOM 1509 C C . THR A 1 200 ? 18.812 1.015 10.928 1.00 77.38 200 THR A C 1
ATOM 1511 O O . THR A 1 200 ? 19.945 0.628 10.668 1.00 77.38 200 THR A O 1
ATOM 1514 N N . THR A 1 201 ? 18.278 0.849 12.135 1.00 70.94 201 THR A N 1
ATOM 1515 C CA . THR A 1 201 ? 18.968 0.279 13.298 1.00 70.94 201 THR A CA 1
ATOM 1516 C C . THR A 1 201 ? 18.058 -0.737 13.977 1.00 70.94 201 THR A C 1
ATOM 1518 O O . THR A 1 201 ? 16.846 -0.530 14.063 1.00 70.94 201 THR A O 1
ATOM 1521 N N . SER A 1 202 ? 18.638 -1.848 14.439 1.00 60.88 202 SER A N 1
ATOM 1522 C CA . SER A 1 202 ? 17.898 -2.903 15.142 1.00 60.88 202 SER A CA 1
ATOM 1523 C C . SER A 1 202 ? 17.143 -2.318 16.342 1.00 60.88 202 SER A C 1
ATOM 1525 O O . SER A 1 202 ? 17.707 -1.537 17.106 1.00 60.88 202 SER A O 1
ATOM 1527 N N . GLY A 1 203 ? 15.853 -2.636 16.471 1.00 62.12 203 GLY A N 1
ATOM 1528 C CA . GLY A 1 203 ? 14.979 -2.112 17.529 1.00 62.12 203 GLY A CA 1
ATOM 1529 C C . GLY A 1 203 ? 14.368 -0.728 17.265 1.00 62.12 203 GLY A C 1
ATOM 1530 O O . GLY A 1 203 ? 13.436 -0.340 17.968 1.00 62.12 203 GLY A O 1
ATOM 1531 N N . ASN A 1 204 ? 14.808 0.001 16.232 1.00 72.38 204 ASN A N 1
ATOM 1532 C CA . ASN A 1 204 ? 14.185 1.266 15.854 1.00 72.38 204 ASN A CA 1
ATOM 1533 C C . ASN A 1 204 ? 13.050 1.032 14.862 1.00 72.38 204 ASN A C 1
ATOM 1535 O O . ASN A 1 204 ? 13.248 0.557 13.745 1.00 72.38 204 ASN A O 1
ATOM 1539 N N . GLY A 1 205 ? 11.840 1.382 15.287 1.00 82.12 205 GLY A N 1
ATOM 1540 C CA . GLY A 1 205 ? 10.683 1.341 14.417 1.00 82.12 205 GLY A CA 1
ATOM 1541 C C . GLY A 1 205 ? 10.644 2.497 13.414 1.00 82.12 205 GLY A C 1
ATOM 1542 O O . GLY A 1 205 ? 11.266 3.539 13.615 1.00 82.12 205 GLY A O 1
ATOM 1543 N N . ALA A 1 206 ? 9.876 2.324 12.344 1.00 89.38 206 ALA A N 1
ATOM 1544 C CA . ALA A 1 206 ? 9.565 3.359 11.371 1.00 89.38 206 ALA A CA 1
ATOM 1545 C C . ALA A 1 206 ? 8.052 3.415 11.136 1.00 89.38 206 ALA A C 1
ATOM 1547 O O . ALA A 1 206 ? 7.375 2.387 11.082 1.00 89.38 206 ALA A O 1
ATOM 1548 N N . ARG A 1 207 ? 7.524 4.633 11.003 1.00 89.06 207 ARG A N 1
ATOM 1549 C CA . ARG A 1 207 ? 6.114 4.897 10.711 1.00 89.06 207 ARG A CA 1
ATOM 1550 C C . ARG A 1 207 ? 6.029 5.972 9.643 1.00 89.06 207 ARG A C 1
ATOM 1552 O O . ARG A 1 207 ? 6.632 7.029 9.798 1.00 89.06 207 ARG A O 1
ATOM 1559 N N . LEU A 1 208 ? 5.257 5.705 8.599 1.00 89.94 208 LEU A N 1
ATOM 1560 C CA . LEU A 1 208 ? 4.960 6.648 7.525 1.00 89.94 208 LEU A CA 1
ATOM 1561 C C . LEU A 1 208 ? 3.463 6.624 7.259 1.00 89.94 208 LEU A C 1
ATOM 1563 O O . LEU A 1 208 ? 2.862 5.553 7.268 1.00 89.94 208 LEU A O 1
ATOM 1567 N N . ARG A 1 209 ? 2.874 7.783 6.976 1.00 89.94 209 ARG A N 1
ATOM 1568 C CA . ARG A 1 209 ? 1.513 7.873 6.453 1.00 89.94 209 ARG A CA 1
ATOM 1569 C C . ARG A 1 209 ? 1.595 8.244 4.978 1.00 89.94 209 ARG A C 1
ATOM 1571 O O . ARG A 1 209 ? 2.004 9.352 4.674 1.00 89.94 209 ARG A O 1
ATOM 1578 N N . ILE A 1 210 ? 1.276 7.325 4.075 1.00 89.69 210 ILE A N 1
ATOM 1579 C CA . ILE A 1 210 ? 1.237 7.567 2.629 1.00 89.69 210 ILE A CA 1
ATOM 1580 C C . ILE A 1 210 ? -0.140 8.108 2.251 1.00 89.69 210 ILE A C 1
ATOM 1582 O O . ILE A 1 210 ? -1.161 7.528 2.628 1.00 89.69 210 ILE A O 1
ATOM 1586 N N . LEU A 1 211 ? -0.165 9.190 1.475 1.00 88.44 211 LEU A N 1
ATOM 1587 C CA . LEU A 1 211 ? -1.390 9.698 0.866 1.00 88.44 211 LEU A CA 1
ATOM 1588 C C . LEU A 1 211 ? -1.851 8.752 -0.250 1.00 88.44 211 LEU A C 1
ATOM 1590 O O . LEU A 1 211 ? -1.065 8.316 -1.088 1.00 88.44 211 LEU A O 1
ATOM 1594 N N . GLY A 1 212 ? -3.137 8.410 -0.222 1.00 80.62 212 GLY A N 1
ATOM 1595 C CA . GLY A 1 212 ? -3.775 7.469 -1.134 1.00 80.62 212 GLY A CA 1
ATOM 1596 C C . GLY A 1 212 ? -4.557 8.182 -2.233 1.00 80.62 212 GLY A C 1
ATOM 1597 O O . GLY A 1 212 ? -3.979 8.822 -3.102 1.00 80.62 212 GLY A O 1
ATOM 1598 N N . THR A 1 213 ? -5.885 8.059 -2.219 1.00 72.38 213 THR A N 1
ATOM 1599 C CA . THR A 1 213 ? -6.780 8.371 -3.354 1.00 72.38 213 THR A CA 1
ATOM 1600 C C . THR A 1 213 ? -6.643 9.770 -3.953 1.00 72.38 213 THR A C 1
ATOM 1602 O O . THR A 1 213 ? -6.738 9.901 -5.170 1.00 72.38 213 THR A O 1
ATOM 1605 N N . ALA A 1 214 ? -6.407 10.807 -3.144 1.00 79.44 214 ALA A N 1
ATOM 1606 C CA . ALA A 1 214 ? -6.232 12.174 -3.648 1.00 79.44 214 ALA A CA 1
ATOM 1607 C C . ALA A 1 214 ? -4.888 12.378 -4.376 1.00 79.44 214 ALA A C 1
ATOM 1609 O O . ALA A 1 214 ? -4.788 13.200 -5.284 1.00 79.44 214 ALA A O 1
ATOM 1610 N N . PHE A 1 215 ? -3.864 11.608 -3.999 1.00 87.25 215 PHE A N 1
ATOM 1611 C CA . PHE A 1 215 ? -2.509 11.682 -4.543 1.00 87.25 215 PHE A CA 1
ATOM 1612 C C . PHE A 1 215 ? -1.944 10.268 -4.740 1.00 87.25 215 PHE A C 1
ATOM 1614 O O . PHE A 1 215 ? -1.023 9.865 -4.025 1.00 87.25 215 PHE A O 1
ATOM 1621 N N . PRO A 1 216 ? -2.499 9.488 -5.687 1.00 88.81 216 PRO A N 1
ATOM 1622 C CA . PRO A 1 216 ? -2.208 8.067 -5.780 1.00 88.81 216 PRO A CA 1
ATOM 1623 C C . PRO A 1 216 ? -0.725 7.820 -6.103 1.00 88.81 216 PRO A C 1
ATOM 1625 O O . PRO A 1 216 ? -0.172 8.502 -6.978 1.00 88.81 216 PRO A O 1
ATOM 1628 N N . PRO A 1 217 ? -0.084 6.822 -5.461 1.00 93.44 217 PRO A N 1
ATOM 1629 C CA . PRO A 1 217 ? 1.267 6.396 -5.807 1.00 93.44 217 PRO A CA 1
ATOM 1630 C C . PRO A 1 217 ? 1.377 6.076 -7.295 1.00 93.44 217 PRO A C 1
ATOM 1632 O O . PRO A 1 217 ? 0.623 5.261 -7.818 1.00 93.44 217 PRO A O 1
ATOM 1635 N N . ARG A 1 218 ? 2.327 6.682 -7.998 1.00 95.69 218 ARG A N 1
ATOM 1636 C CA . ARG A 1 218 ? 2.479 6.531 -9.451 1.00 95.69 218 ARG A CA 1
ATOM 1637 C C . ARG A 1 218 ? 3.878 6.077 -9.813 1.00 95.69 218 ARG A C 1
ATOM 1639 O O . ARG A 1 218 ? 4.846 6.498 -9.186 1.00 95.69 218 ARG A O 1
ATOM 1646 N N . ILE A 1 219 ? 3.992 5.280 -10.865 1.00 97.62 219 ILE A N 1
ATOM 1647 C CA . ILE A 1 219 ? 5.289 4.920 -11.439 1.00 97.62 219 ILE A CA 1
ATOM 1648 C C . ILE A 1 219 ? 5.521 5.825 -12.635 1.00 97.62 219 ILE A C 1
ATOM 1650 O O . ILE A 1 219 ? 4.712 5.852 -13.556 1.00 97.62 219 ILE A O 1
ATOM 1654 N N . ARG A 1 220 ? 6.630 6.557 -12.636 1.00 97.38 220 ARG A N 1
ATOM 1655 C CA . ARG A 1 220 ? 7.108 7.281 -13.812 1.00 97.38 220 ARG A CA 1
ATOM 1656 C C . ARG A 1 220 ? 8.281 6.516 -14.397 1.00 97.38 220 ARG A C 1
ATOM 1658 O O . ARG A 1 220 ? 9.227 6.233 -13.666 1.00 97.38 220 ARG A O 1
ATOM 1665 N N . TYR A 1 221 ? 8.230 6.197 -15.686 1.00 97.06 221 TYR A N 1
ATOM 1666 C CA . TYR A 1 221 ? 9.315 5.474 -16.343 1.00 97.06 221 TYR A CA 1
ATOM 1667 C C . TYR A 1 221 ? 9.618 6.007 -17.744 1.00 97.06 221 TYR A C 1
ATOM 1669 O O . TYR A 1 221 ? 8.781 6.649 -18.380 1.00 97.06 221 TYR A O 1
ATOM 1677 N N . ARG A 1 222 ? 10.835 5.756 -18.225 1.00 95.62 222 ARG A N 1
ATOM 1678 C CA . ARG A 1 222 ? 11.266 6.048 -19.597 1.00 95.62 222 ARG A CA 1
ATOM 1679 C C . ARG A 1 222 ? 11.484 4.747 -20.359 1.00 95.62 222 ARG A C 1
ATOM 1681 O O . ARG A 1 222 ? 12.168 3.855 -19.871 1.00 95.62 222 ARG A O 1
ATOM 1688 N N . ALA A 1 223 ? 10.932 4.657 -21.567 1.00 94.25 223 ALA A N 1
ATOM 1689 C CA . ALA A 1 223 ? 11.150 3.529 -22.480 1.00 94.25 223 ALA A CA 1
ATOM 1690 C C . ALA A 1 223 ? 12.443 3.661 -23.314 1.00 94.25 223 ALA A C 1
ATOM 1692 O O . ALA A 1 223 ? 12.891 2.705 -23.943 1.00 94.25 223 ALA A O 1
ATOM 1693 N N . SER A 1 224 ? 13.043 4.854 -23.336 1.00 90.12 224 SER A N 1
ATOM 1694 C CA . SER A 1 224 ? 14.259 5.167 -24.086 1.00 90.12 224 SER A CA 1
ATOM 1695 C C . SER A 1 224 ? 15.133 6.150 -23.308 1.00 90.12 224 SER A C 1
ATOM 1697 O O . SER A 1 224 ? 14.625 6.943 -22.515 1.00 90.12 224 SER A O 1
ATOM 1699 N N . SER A 1 225 ? 16.437 6.100 -23.576 1.00 88.06 225 SER A N 1
ATOM 1700 C CA . SER A 1 225 ? 17.427 7.086 -23.125 1.00 88.06 225 SER A CA 1
ATOM 1701 C C . SER A 1 225 ? 17.343 8.398 -23.917 1.00 88.06 225 SER A C 1
ATOM 1703 O O . SER A 1 225 ? 17.909 9.408 -23.511 1.00 88.06 225 SER A O 1
ATOM 1705 N N . ASP A 1 226 ? 16.635 8.390 -25.050 1.00 86.75 226 ASP A N 1
ATOM 1706 C CA . ASP A 1 226 ? 16.334 9.584 -25.834 1.00 86.75 226 ASP A CA 1
ATOM 1707 C C . ASP A 1 226 ? 15.427 10.536 -25.036 1.00 86.75 226 ASP A C 1
ATOM 1709 O O . ASP A 1 226 ? 14.317 10.186 -24.622 1.00 86.75 226 ASP A O 1
ATOM 1713 N N . THR A 1 227 ? 15.907 11.757 -24.811 1.00 83.12 227 THR A N 1
ATOM 1714 C CA . THR A 1 227 ? 15.223 12.772 -24.007 1.00 83.12 227 THR A CA 1
ATOM 1715 C C . THR A 1 227 ? 14.025 13.398 -24.717 1.00 83.12 227 THR A C 1
ATOM 1717 O O . THR A 1 227 ? 13.163 13.959 -24.035 1.00 83.12 227 THR A O 1
ATOM 1720 N N . THR A 1 228 ? 13.919 13.257 -26.044 1.00 84.31 228 THR A N 1
ATOM 1721 C CA . THR A 1 228 ? 12.755 13.694 -26.835 1.00 84.31 228 THR A CA 1
ATOM 1722 C C . THR A 1 228 ? 11.527 12.813 -26.589 1.00 84.31 228 THR A C 1
ATOM 1724 O O . THR A 1 228 ? 10.383 13.253 -26.758 1.00 84.31 228 THR A O 1
ATOM 1727 N N . VAL A 1 229 ? 11.750 11.581 -26.118 1.00 88.31 229 VAL A N 1
ATOM 1728 C CA . VAL A 1 229 ? 10.696 10.666 -25.691 1.00 88.31 229 VAL A CA 1
ATOM 1729 C C . VAL A 1 229 ? 10.219 11.072 -24.301 1.00 88.31 229 VAL A C 1
ATOM 1731 O O . VAL A 1 229 ? 10.974 11.092 -23.321 1.00 88.31 229 VAL A O 1
ATOM 1734 N N . LYS A 1 230 ? 8.930 11.401 -24.196 1.00 89.81 230 LYS A N 1
ATOM 1735 C CA . LYS A 1 230 ? 8.318 11.761 -22.915 1.00 89.81 230 LYS A CA 1
ATOM 1736 C C . LYS A 1 230 ? 8.226 10.524 -22.010 1.00 89.81 230 LYS A C 1
ATOM 1738 O O . LYS A 1 230 ? 7.868 9.452 -22.490 1.00 89.81 230 LYS A O 1
ATOM 1743 N N . PRO A 1 231 ? 8.520 10.650 -20.702 1.00 92.75 231 PRO A N 1
ATOM 1744 C CA . PRO A 1 231 ? 8.272 9.573 -19.753 1.00 92.75 231 PRO A CA 1
ATOM 1745 C C . PRO A 1 231 ? 6.791 9.212 -19.700 1.00 92.75 231 PRO A C 1
ATOM 1747 O O . PRO A 1 231 ? 5.940 10.104 -19.670 1.00 92.75 231 PRO A O 1
ATOM 1750 N N . ASP A 1 232 ? 6.506 7.924 -19.580 1.00 93.69 232 ASP A N 1
ATOM 1751 C CA . ASP A 1 232 ? 5.171 7.432 -19.284 1.00 93.69 232 ASP A CA 1
ATOM 1752 C C . ASP A 1 232 ? 4.910 7.448 -17.777 1.00 93.69 232 ASP A C 1
ATOM 1754 O O . ASP A 1 232 ? 5.825 7.452 -16.945 1.00 93.69 232 ASP A O 1
ATOM 1758 N N . THR A 1 233 ? 3.628 7.487 -17.420 1.00 95.44 233 THR A N 1
ATOM 1759 C CA . THR A 1 233 ? 3.173 7.417 -16.030 1.00 95.44 233 THR A CA 1
ATOM 1760 C C . THR A 1 233 ? 2.110 6.339 -15.893 1.00 95.44 233 THR A C 1
ATOM 1762 O O . THR A 1 233 ? 1.119 6.343 -16.621 1.00 95.44 233 THR A O 1
ATOM 1765 N N . LEU A 1 234 ? 2.316 5.435 -14.941 1.00 95.50 234 LEU A N 1
ATOM 1766 C CA . LEU A 1 234 ? 1.362 4.410 -14.546 1.00 95.50 234 LEU A CA 1
ATOM 1767 C C . LEU A 1 234 ? 0.706 4.824 -13.237 1.00 95.50 234 LEU A C 1
ATOM 1769 O O . LEU A 1 234 ? 1.383 5.191 -12.271 1.00 95.50 234 LEU A O 1
ATOM 1773 N N . PHE A 1 235 ? -0.614 4.718 -13.210 1.00 93.69 235 PHE A N 1
ATOM 1774 C CA . PHE A 1 235 ? -1.411 4.878 -12.005 1.00 93.69 235 PHE A CA 1
ATOM 1775 C C . PHE A 1 235 ? -1.888 3.512 -11.515 1.00 93.69 235 PHE A C 1
ATOM 1777 O O . PHE A 1 235 ? -2.012 2.590 -12.330 1.00 93.69 235 PHE A O 1
ATOM 1784 N N . PRO A 1 236 ? -2.165 3.369 -10.208 1.00 92.31 236 PRO A N 1
ATOM 1785 C CA . PRO A 1 236 ? -2.634 2.112 -9.671 1.00 92.31 236 PRO A CA 1
ATOM 1786 C C . PRO A 1 236 ? -3.924 1.684 -10.368 1.00 92.31 236 PRO A C 1
ATOM 1788 O O . PRO A 1 236 ? -4.875 2.458 -10.492 1.00 92.31 236 PRO A O 1
ATOM 1791 N N . SER A 1 237 ? -3.944 0.447 -10.835 1.00 92.19 237 SER A N 1
ATOM 1792 C CA . SER A 1 237 ? -5.058 -0.186 -11.525 1.00 92.19 237 SER A CA 1
ATOM 1793 C C . SER A 1 237 ? -5.083 -1.661 -11.148 1.00 92.19 237 SER A C 1
ATOM 1795 O O . SER A 1 237 ? -4.043 -2.309 -11.068 1.00 92.19 237 SER A O 1
ATOM 1797 N N . SER A 1 238 ? -6.277 -2.188 -10.901 1.00 91.62 238 SER A N 1
ATOM 1798 C CA . SER A 1 238 ? -6.494 -3.601 -10.611 1.00 91.62 238 SER A CA 1
ATOM 1799 C C . SER A 1 238 ? -7.504 -4.122 -11.613 1.00 91.62 238 SER A C 1
ATOM 1801 O O . SER A 1 238 ? -8.495 -3.446 -11.889 1.00 91.62 238 SER A O 1
ATOM 1803 N N . VAL A 1 239 ? -7.262 -5.321 -12.128 1.00 91.00 239 VAL A N 1
ATOM 1804 C CA . VAL A 1 239 ? -8.238 -6.092 -12.915 1.00 91.00 239 VAL A CA 1
ATOM 1805 C C . VAL A 1 239 ? -8.808 -7.258 -12.102 1.00 91.00 239 VAL A C 1
ATOM 1807 O O . VAL A 1 239 ? -9.521 -8.106 -12.632 1.00 91.00 239 VAL A O 1
ATOM 1810 N N . THR A 1 240 ? -8.483 -7.311 -10.804 1.00 86.00 240 THR A N 1
ATOM 1811 C CA . THR A 1 240 ? -8.922 -8.345 -9.859 1.00 86.00 240 THR A CA 1
ATOM 1812 C C . THR A 1 240 ? -9.918 -7.764 -8.848 1.00 86.00 240 THR A C 1
ATOM 1814 O O . THR A 1 240 ? -9.619 -6.707 -8.284 1.00 86.00 240 THR A O 1
ATOM 1817 N N . PRO A 1 241 ? -11.057 -8.437 -8.589 1.00 85.38 241 PRO A N 1
ATOM 1818 C CA . PRO A 1 241 ? -11.557 -9.610 -9.306 1.00 85.38 241 PRO A CA 1
ATOM 1819 C C . PRO A 1 241 ? -12.028 -9.254 -10.728 1.00 85.38 241 PRO A C 1
ATOM 1821 O O . PRO A 1 241 ? -12.406 -8.111 -10.995 1.00 85.38 241 PRO A O 1
ATOM 1824 N N . PRO A 1 242 ? -11.973 -10.198 -11.681 1.00 84.69 242 PRO A N 1
ATOM 1825 C CA . PRO A 1 242 ? -12.403 -9.937 -13.049 1.00 84.69 242 PRO A CA 1
ATOM 1826 C C . PRO A 1 242 ? -13.894 -9.583 -13.087 1.00 84.69 242 PRO A C 1
ATOM 1828 O O . PRO A 1 242 ? -14.692 -10.183 -12.377 1.00 84.69 242 PRO A O 1
ATOM 1831 N N . ARG A 1 243 ? -14.265 -8.633 -13.956 1.00 85.00 243 ARG A N 1
ATOM 1832 C CA . ARG A 1 243 ? -15.654 -8.184 -14.213 1.00 85.00 243 ARG A CA 1
ATOM 1833 C C . ARG A 1 243 ? -16.370 -7.475 -13.050 1.00 85.00 243 ARG A C 1
ATOM 1835 O O . ARG A 1 243 ? -17.526 -7.109 -13.205 1.00 85.00 243 ARG A O 1
ATOM 1842 N N . GLU A 1 244 ? -15.676 -7.181 -11.955 1.00 88.19 244 GLU A N 1
ATOM 1843 C CA . GLU A 1 244 ? -16.235 -6.517 -10.769 1.00 88.19 244 GLU A CA 1
ATOM 1844 C C . GLU A 1 244 ? -15.632 -5.115 -10.589 1.00 88.19 244 GLU A C 1
ATOM 1846 O O . GLU A 1 244 ? -14.754 -4.900 -9.752 1.00 88.19 244 GLU A O 1
ATOM 1851 N N . LEU A 1 245 ? -16.064 -4.138 -11.394 1.00 84.12 245 LEU A N 1
ATOM 1852 C CA . LEU A 1 245 ? -15.414 -2.816 -11.485 1.00 84.12 245 LEU A CA 1
ATOM 1853 C C . LEU A 1 245 ? -15.285 -2.086 -10.133 1.00 84.12 245 LEU A C 1
ATOM 1855 O O . LEU A 1 245 ? -14.263 -1.450 -9.863 1.00 84.12 245 LEU A O 1
ATOM 1859 N N . TYR A 1 246 ? -16.297 -2.200 -9.267 1.00 82.44 246 TYR A N 1
ATOM 1860 C CA . TYR A 1 246 ? -16.278 -1.587 -7.935 1.00 82.44 246 TYR A CA 1
ATOM 1861 C C . TYR A 1 246 ? -15.242 -2.240 -7.015 1.00 82.44 246 TYR A C 1
ATOM 1863 O O . TYR A 1 246 ? -14.488 -1.545 -6.336 1.00 82.44 246 TYR A O 1
ATOM 1871 N N . GLN A 1 247 ? -15.151 -3.570 -7.032 1.00 83.12 247 GLN A N 1
ATOM 1872 C CA . GLN A 1 247 ? -14.167 -4.295 -6.230 1.00 83.12 247 GLN A CA 1
ATOM 1873 C C . GLN A 1 247 ? -12.754 -4.100 -6.787 1.00 83.12 247 GLN A C 1
ATOM 1875 O O . GLN A 1 247 ? -11.812 -3.890 -6.030 1.00 83.12 247 GLN A O 1
ATOM 1880 N N . GLN A 1 248 ? -12.598 -4.053 -8.110 1.00 88.00 248 GLN A N 1
ATOM 1881 C CA . GLN A 1 248 ? -11.329 -3.718 -8.751 1.00 88.00 248 GLN A CA 1
ATOM 1882 C C . GLN A 1 248 ? -10.781 -2.381 -8.260 1.00 88.00 248 GLN A C 1
ATOM 1884 O O . GLN A 1 248 ? -9.597 -2.284 -7.950 1.00 88.00 248 GLN A O 1
ATOM 1889 N N . ALA A 1 249 ? -11.620 -1.348 -8.134 1.00 83.25 249 ALA A N 1
ATOM 1890 C CA . ALA A 1 249 ? -11.187 -0.073 -7.566 1.00 83.25 249 ALA A CA 1
ATOM 1891 C C . ALA A 1 249 ? -10.640 -0.222 -6.137 1.00 83.25 249 ALA A C 1
ATOM 1893 O O . ALA A 1 249 ? -9.629 0.402 -5.807 1.00 83.25 249 ALA A O 1
ATOM 1894 N N . ALA A 1 250 ? -11.246 -1.099 -5.337 1.00 83.06 250 ALA A N 1
ATOM 1895 C CA . ALA A 1 250 ? -10.837 -1.362 -3.966 1.00 83.06 250 ALA A CA 1
ATOM 1896 C C . ALA A 1 250 ? -9.489 -2.084 -3.821 1.00 83.06 250 ALA A C 1
ATOM 1898 O O . ALA A 1 250 ? -8.770 -1.845 -2.851 1.00 83.06 250 ALA A O 1
ATOM 1899 N N . PHE A 1 251 ? -9.111 -2.911 -4.797 1.00 85.94 251 PHE A N 1
ATOM 1900 C CA . PHE A 1 251 ? -7.864 -3.685 -4.767 1.00 85.94 251 PHE A CA 1
ATOM 1901 C C . PHE A 1 251 ? -6.655 -2.972 -5.377 1.00 85.94 251 PHE A C 1
ATOM 1903 O O . PHE A 1 251 ? -5.555 -3.515 -5.373 1.00 85.94 251 PHE A O 1
ATOM 1910 N N . ARG A 1 252 ? -6.813 -1.745 -5.887 1.00 88.12 252 ARG A N 1
ATOM 1911 C CA . ARG A 1 252 ? -5.698 -0.987 -6.485 1.00 88.12 252 ARG A CA 1
ATOM 1912 C C . ARG A 1 252 ? -4.589 -0.684 -5.481 1.00 88.12 252 ARG A C 1
ATOM 1914 O O . ARG A 1 252 ? -3.430 -0.573 -5.871 1.00 88.12 252 ARG A O 1
ATOM 1921 N N . PHE A 1 253 ? -4.950 -0.493 -4.216 1.00 85.88 253 PHE A N 1
ATOM 1922 C CA . PHE A 1 253 ? -4.030 -0.138 -3.143 1.00 85.88 253 PHE A CA 1
ATOM 1923 C C . PHE A 1 253 ? -4.651 -0.518 -1.785 1.00 85.88 253 PHE A C 1
ATOM 1925 O O . PHE A 1 253 ? -5.765 -0.104 -1.470 1.00 85.88 253 PHE A O 1
ATOM 1932 N N . PHE A 1 254 ? -3.962 -1.337 -0.985 1.00 86.50 254 PHE A N 1
ATOM 1933 C CA . PHE A 1 254 ? -4.508 -1.895 0.262 1.00 86.50 254 PHE A CA 1
ATOM 1934 C C . PHE A 1 254 ? -3.429 -2.124 1.330 1.00 86.50 254 PHE A C 1
ATOM 1936 O O . PHE A 1 254 ? -2.263 -2.341 0.990 1.00 86.50 254 PHE A O 1
ATOM 1943 N N . PRO A 1 255 ? -3.786 -2.105 2.630 1.00 88.31 255 PRO A N 1
ATOM 1944 C CA . PRO A 1 255 ? -2.844 -2.413 3.689 1.00 88.31 255 PRO A CA 1
ATOM 1945 C C . PRO A 1 255 ? -2.747 -3.930 3.892 1.00 88.31 255 PRO A C 1
ATOM 1947 O O . PRO A 1 255 ? -3.738 -4.656 3.823 1.00 88.31 255 PRO A O 1
ATOM 1950 N N . VAL A 1 256 ? -1.552 -4.399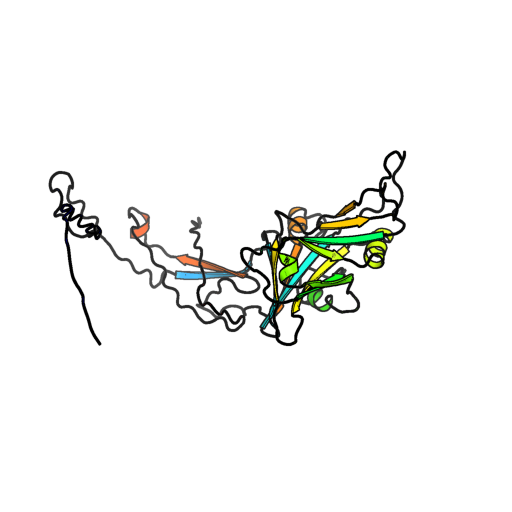 4.223 1.00 89.75 256 VAL A N 1
ATOM 1951 C CA . VAL A 1 256 ? -1.264 -5.782 4.601 1.00 89.75 256 VAL A CA 1
ATOM 1952 C C . VAL A 1 256 ? -0.764 -5.762 6.037 1.00 89.75 256 VAL A C 1
ATOM 1954 O O . VAL A 1 256 ? 0.374 -5.383 6.310 1.00 89.75 256 VAL A O 1
ATOM 1957 N N . VAL A 1 257 ? -1.632 -6.141 6.971 1.00 89.38 257 VAL A N 1
ATOM 1958 C CA . VAL A 1 257 ? -1.288 -6.198 8.397 1.00 89.38 257 VAL A CA 1
ATOM 1959 C C . VAL A 1 257 ? -0.636 -7.542 8.688 1.00 89.38 257 VAL A C 1
ATOM 1961 O O . VAL A 1 257 ? -1.327 -8.557 8.737 1.00 89.38 257 VAL A O 1
ATOM 1964 N N . VAL A 1 258 ? 0.685 -7.540 8.862 1.00 90.50 258 VAL A N 1
ATOM 1965 C CA . VAL A 1 258 ? 1.506 -8.739 9.089 1.00 90.50 258 VAL A CA 1
ATOM 1966 C C . VAL A 1 258 ? 1.625 -9.056 10.580 1.00 90.50 258 VAL A C 1
ATOM 1968 O O . VAL A 1 258 ? 1.537 -10.218 10.967 1.00 90.50 258 VAL A O 1
ATOM 1971 N N . LYS A 1 259 ? 1.786 -8.031 11.427 1.00 88.00 259 LYS A N 1
ATOM 1972 C CA . LYS A 1 259 ? 1.836 -8.152 12.895 1.00 88.00 259 LYS A CA 1
ATOM 1973 C C . LYS A 1 259 ? 1.041 -7.028 13.560 1.00 88.00 259 LYS A C 1
ATOM 1975 O O . LYS A 1 259 ? 0.863 -5.962 12.974 1.00 88.00 259 LYS A O 1
ATOM 1980 N N . GLY A 1 260 ? 0.614 -7.252 14.804 1.00 81.25 260 GLY A N 1
ATOM 1981 C CA . GLY A 1 260 ? -0.109 -6.261 15.615 1.00 81.25 260 GLY A CA 1
ATOM 1982 C C . GLY A 1 260 ? -1.636 -6.362 15.539 1.00 81.25 260 GLY A C 1
ATOM 1983 O O . GLY A 1 260 ? -2.326 -5.487 16.069 1.00 81.25 260 GLY A O 1
ATOM 1984 N N . ARG A 1 261 ? -2.170 -7.429 14.914 1.00 79.19 261 ARG A N 1
ATOM 1985 C CA . ARG A 1 261 ? -3.616 -7.668 14.843 1.00 79.19 261 ARG A CA 1
ATOM 1986 C C . ARG A 1 261 ? -4.221 -7.874 16.213 1.00 79.19 261 ARG A C 1
ATOM 1988 O O . ARG A 1 261 ? -3.808 -8.767 16.946 1.00 79.19 261 ARG A O 1
ATOM 1995 N N . LEU A 1 262 ? -5.207 -7.036 16.538 1.00 74.81 262 LEU A N 1
ATOM 1996 C CA . LEU A 1 262 ? -5.999 -7.226 17.740 1.00 74.81 262 LEU A CA 1
ATOM 1997 C C . LEU A 1 262 ? -6.788 -8.538 17.608 1.00 74.81 262 LEU A C 1
ATOM 1999 O O . LEU A 1 262 ? -7.366 -8.788 16.543 1.00 74.81 262 LEU A O 1
ATOM 2003 N N . PRO A 1 263 ? -6.792 -9.387 18.650 1.00 73.69 263 PRO A N 1
ATOM 2004 C CA . PRO A 1 263 ? -7.626 -10.580 18.668 1.00 73.69 263 PRO A CA 1
ATOM 2005 C C . PRO A 1 263 ? -9.105 -10.184 18.621 1.00 73.69 263 PRO A C 1
ATOM 2007 O O . PRO A 1 263 ? -9.457 -9.042 18.917 1.00 73.69 263 PRO A O 1
ATOM 2010 N N . ALA A 1 264 ? -9.979 -11.128 18.270 1.00 74.38 264 ALA A N 1
ATOM 2011 C CA . ALA A 1 264 ? -11.415 -10.904 18.394 1.00 74.38 264 ALA A CA 1
ATOM 2012 C C . ALA A 1 264 ? -11.767 -10.538 19.853 1.00 74.38 264 ALA A C 1
ATOM 2014 O O . ALA A 1 264 ? -11.187 -11.124 20.777 1.00 74.38 264 ALA A O 1
ATOM 2015 N N . PRO A 1 265 ? -12.675 -9.571 20.084 1.00 73.75 265 PRO A N 1
ATOM 2016 C CA . PRO A 1 265 ? -13.063 -9.226 21.441 1.00 73.75 265 PRO A CA 1
ATOM 2017 C C . PRO A 1 265 ? -13.750 -10.409 22.139 1.00 73.75 265 PRO A C 1
ATOM 2019 O O . PRO A 1 265 ? -14.564 -11.091 21.514 1.00 73.75 265 PRO A O 1
ATOM 2022 N N . PRO A 1 266 ? -13.490 -10.630 23.440 1.00 74.19 266 PRO A N 1
ATOM 2023 C CA . PRO A 1 266 ? -14.336 -11.477 24.275 1.00 74.19 266 PRO A CA 1
ATOM 2024 C C . PRO A 1 266 ? -15.778 -10.949 24.353 1.00 74.19 266 PRO A C 1
ATOM 2026 O O . PRO A 1 266 ? -16.021 -9.760 24.140 1.00 74.19 266 PRO A O 1
ATOM 2029 N N . VAL A 1 267 ? -16.720 -11.812 24.742 1.00 74.00 267 VAL A N 1
ATOM 2030 C CA . VAL A 1 267 ? -18.127 -11.438 24.973 1.00 74.00 267 VAL A CA 1
ATOM 2031 C C . VAL A 1 267 ? -18.224 -10.259 25.953 1.00 74.00 267 VAL A C 1
ATOM 2033 O O . VAL A 1 267 ? -17.521 -10.222 26.964 1.00 74.00 267 VAL A O 1
ATOM 2036 N N . GLY A 1 268 ? -19.080 -9.281 25.639 1.00 74.69 268 GLY A N 1
ATOM 2037 C CA . GLY A 1 268 ? -19.283 -8.078 26.458 1.00 74.69 268 GLY A CA 1
ATOM 2038 C C . GLY A 1 268 ? -18.177 -7.024 26.336 1.00 74.69 268 GLY A C 1
ATOM 2039 O O . GLY A 1 268 ? -18.172 -6.049 27.084 1.00 74.69 268 GLY A O 1
ATOM 2040 N N . ARG A 1 269 ? -17.229 -7.196 25.408 1.00 78.62 269 ARG A N 1
ATOM 2041 C CA . ARG A 1 269 ? -16.199 -6.204 25.083 1.00 78.62 269 ARG A CA 1
ATOM 2042 C C . ARG A 1 269 ? -16.267 -5.879 23.604 1.00 78.62 269 ARG A C 1
ATOM 2044 O O . ARG A 1 269 ? -16.614 -6.725 22.791 1.00 78.62 269 ARG A O 1
ATOM 2051 N N . PHE A 1 270 ? -15.889 -4.663 23.252 1.00 78.50 270 PHE A N 1
ATOM 2052 C CA . PHE A 1 270 ? -15.817 -4.236 21.865 1.00 78.50 270 PHE A CA 1
ATOM 2053 C C . PHE A 1 270 ? -14.447 -3.631 21.582 1.00 78.50 270 PHE A C 1
ATOM 2055 O O . PHE A 1 270 ? -13.733 -3.212 22.496 1.00 78.50 270 PHE A O 1
ATOM 2062 N N . ILE A 1 271 ? -14.057 -3.627 20.311 1.00 78.56 271 ILE A N 1
ATOM 2063 C CA . ILE A 1 271 ? -12.766 -3.091 19.875 1.00 78.56 271 ILE A CA 1
ATOM 2064 C C . ILE A 1 271 ? -13.026 -1.902 18.968 1.00 78.56 271 ILE A C 1
ATOM 2066 O O . ILE A 1 271 ? -13.833 -1.965 18.040 1.00 78.56 271 ILE A O 1
ATOM 2070 N N . VAL A 1 272 ? -12.315 -0.812 19.224 1.00 74.00 272 VAL A N 1
ATOM 2071 C CA . VAL A 1 272 ? -12.318 0.371 18.367 1.00 74.00 272 VAL A CA 1
ATOM 2072 C C . VAL A 1 272 ? -10.888 0.631 17.926 1.00 74.00 272 VAL A C 1
ATOM 2074 O O . VAL A 1 272 ? -9.972 0.650 18.746 1.00 74.00 272 VAL A O 1
ATOM 2077 N N . GLY A 1 273 ? -10.689 0.826 16.624 1.00 73.94 273 GLY A N 1
ATOM 2078 C CA . GLY A 1 273 ? -9.362 1.086 16.068 1.00 73.94 273 GLY A CA 1
ATOM 2079 C C . GLY A 1 273 ? -8.466 -0.156 16.053 1.00 73.94 273 GLY A C 1
ATOM 2080 O O . GLY A 1 273 ? -8.940 -1.261 15.798 1.00 73.94 273 GLY A O 1
ATOM 2081 N N . GLY A 1 274 ? -7.162 0.034 16.260 1.00 75.25 274 GLY A N 1
ATOM 2082 C CA . GLY A 1 274 ? -6.151 -1.020 16.123 1.00 75.25 274 GLY A CA 1
ATOM 2083 C C . GLY A 1 274 ? -5.632 -1.212 14.694 1.00 75.25 274 GLY A C 1
ATOM 2084 O O . GLY A 1 274 ? -5.842 -0.373 13.817 1.00 75.25 274 GLY A O 1
ATOM 2085 N N . LEU A 1 275 ? -4.912 -2.315 14.471 1.00 78.38 275 LEU A N 1
ATOM 2086 C CA . LEU A 1 275 ? -4.275 -2.659 13.196 1.00 78.38 275 LEU A CA 1
ATOM 2087 C C . LEU A 1 275 ? -4.693 -4.071 12.772 1.00 78.38 275 LEU A C 1
ATOM 2089 O O . LEU A 1 275 ? -4.205 -5.020 13.341 1.00 78.38 275 LEU A O 1
ATOM 2093 N N . ALA A 1 27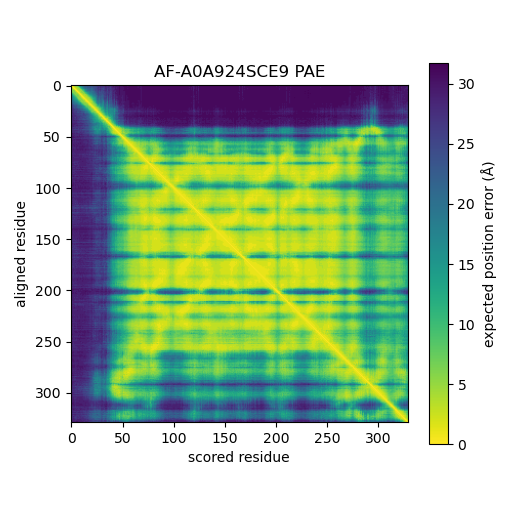6 ? -5.545 -4.335 11.789 1.00 73.44 276 ALA A N 1
ATOM 2094 C CA . ALA A 1 276 ? -6.399 -3.403 11.071 1.00 73.44 276 ALA A CA 1
ATOM 2095 C C . ALA A 1 276 ? -7.447 -2.784 12.003 1.00 73.44 276 ALA A C 1
ATOM 2097 O O . ALA A 1 276 ? -7.778 -3.364 13.038 1.00 73.44 276 ALA A O 1
ATOM 2098 N N . GLY A 1 277 ? -7.975 -1.623 11.615 1.00 78.38 277 GLY A N 1
ATOM 2099 C CA . GLY A 1 277 ? -8.986 -0.932 12.400 1.00 78.38 277 GLY A CA 1
ATOM 2100 C C . GLY A 1 277 ? -10.241 -1.783 12.587 1.00 78.38 277 GLY A C 1
ATOM 2101 O O . GLY A 1 277 ? -10.644 -2.538 11.697 1.00 78.38 277 GLY A O 1
ATOM 2102 N N . ALA A 1 278 ? -10.862 -1.661 13.752 1.00 80.38 278 ALA A N 1
ATOM 2103 C CA . ALA A 1 278 ? -12.156 -2.242 14.061 1.00 80.38 278 ALA A CA 1
ATOM 2104 C C . ALA A 1 278 ? -13.214 -1.147 14.233 1.00 80.38 278 ALA A C 1
ATOM 2106 O O . ALA A 1 278 ? -12.934 -0.066 14.766 1.00 80.38 278 ALA A O 1
ATOM 2107 N N . ARG A 1 279 ? -14.435 -1.452 13.790 1.00 80.06 279 ARG A N 1
ATOM 2108 C CA . ARG A 1 279 ? -15.656 -0.706 14.105 1.00 80.06 279 ARG A CA 1
ATOM 2109 C C . ARG A 1 279 ? -16.578 -1.595 14.918 1.00 80.06 279 ARG A C 1
ATOM 2111 O O . ARG A 1 279 ? -16.742 -2.765 14.588 1.00 80.06 279 ARG A O 1
ATOM 2118 N N . SER A 1 280 ? -17.194 -1.017 15.935 1.00 83.69 280 SER A N 1
ATOM 2119 C CA . SER A 1 280 ? -18.159 -1.703 16.787 1.00 83.69 280 SER A CA 1
ATOM 2120 C C . SER A 1 280 ? -19.488 -0.964 16.747 1.00 83.69 280 SER A C 1
ATOM 2122 O O . SER A 1 280 ? -19.499 0.267 16.768 1.00 83.69 280 SER A O 1
ATOM 2124 N N . TYR A 1 281 ? -20.582 -1.715 16.681 1.00 82.44 281 TYR A N 1
ATOM 2125 C CA . TYR A 1 281 ? -21.944 -1.200 16.719 1.00 82.44 281 TYR A CA 1
ATOM 2126 C C . TYR A 1 281 ? -22.548 -1.490 18.087 1.00 82.44 281 TYR A C 1
ATOM 2128 O O . TYR A 1 281 ? -22.530 -2.623 18.569 1.00 82.44 281 TYR A O 1
ATOM 2136 N N . LEU A 1 282 ? -23.060 -0.436 18.712 1.00 81.19 282 LEU A N 1
ATOM 2137 C CA . LEU A 1 282 ? -23.787 -0.507 19.969 1.00 81.19 282 LEU A CA 1
ATOM 2138 C C . LEU A 1 282 ? -25.252 -0.226 19.661 1.00 81.19 282 LEU A C 1
ATOM 2140 O O . LEU A 1 282 ? -25.565 0.778 19.018 1.00 81.19 282 LEU A O 1
ATOM 2144 N N . ARG A 1 283 ? -26.130 -1.115 20.110 1.00 80.12 283 ARG A N 1
ATOM 2145 C CA . ARG A 1 283 ? -27.571 -0.909 20.067 1.00 80.12 283 ARG A CA 1
ATOM 2146 C C . ARG A 1 283 ? -28.016 -0.357 21.409 1.00 80.12 283 ARG A C 1
ATOM 2148 O O . ARG A 1 283 ? -27.535 -0.815 22.440 1.00 80.12 283 ARG A O 1
ATOM 2155 N N . PHE A 1 284 ? -28.909 0.624 21.362 1.00 78.06 284 PHE A N 1
ATOM 2156 C CA . PHE A 1 284 ? -29.521 1.238 22.530 1.00 78.06 284 PHE A CA 1
ATOM 2157 C C . PHE A 1 284 ? -31.022 0.993 22.460 1.00 78.06 284 PHE A C 1
ATOM 2159 O O . PHE A 1 284 ? -31.678 1.493 21.547 1.00 78.06 284 PHE A O 1
ATOM 2166 N N . ASP A 1 285 ? -31.564 0.245 23.413 1.00 78.12 285 ASP A N 1
ATOM 2167 C CA . ASP A 1 285 ? -33.013 0.148 23.589 1.00 78.12 285 ASP A CA 1
ATOM 2168 C C . ASP A 1 285 ? -33.514 1.412 24.302 1.00 78.12 285 ASP A C 1
ATOM 2170 O O . ASP A 1 285 ? -33.471 1.540 25.527 1.00 78.12 285 ASP A O 1
ATOM 2174 N N . ILE A 1 286 ? -33.916 2.401 23.502 1.00 79.06 286 ILE A N 1
ATOM 2175 C CA . ILE A 1 286 ? -34.366 3.707 23.989 1.00 79.06 286 ILE A CA 1
ATOM 2176 C C . ILE A 1 286 ? -35.829 3.595 24.454 1.00 79.06 286 ILE A C 1
ATOM 2178 O O . ILE A 1 286 ? -36.685 3.215 23.653 1.00 79.06 286 ILE A O 1
ATOM 2182 N N . PRO A 1 287 ? -36.152 3.939 25.717 1.00 77.62 287 PRO A N 1
ATOM 2183 C CA . PRO A 1 287 ? -37.526 3.902 26.208 1.00 77.62 287 PRO A CA 1
ATOM 2184 C C . PRO A 1 287 ? -38.447 4.854 25.424 1.00 77.62 287 PRO A C 1
ATOM 2186 O O . PRO A 1 287 ? -38.015 5.962 25.097 1.00 77.62 287 PRO A O 1
ATOM 2189 N N . PRO A 1 288 ? -39.734 4.510 25.211 1.00 77.75 288 PRO A N 1
ATOM 2190 C CA . PRO A 1 288 ? -40.696 5.388 24.531 1.00 77.75 288 PRO A CA 1
ATOM 2191 C C . PRO A 1 288 ? -40.804 6.785 25.154 1.00 77.75 288 PRO A C 1
ATOM 2193 O O . PRO A 1 288 ? -40.936 7.779 24.448 1.00 77.75 288 PRO A O 1
ATOM 2196 N N . SER A 1 289 ? -40.620 6.889 26.476 1.00 75.75 289 SER A N 1
ATOM 2197 C CA . SER A 1 289 ? -40.601 8.170 27.194 1.00 75.75 289 SER A CA 1
ATOM 2198 C C . SER A 1 289 ? -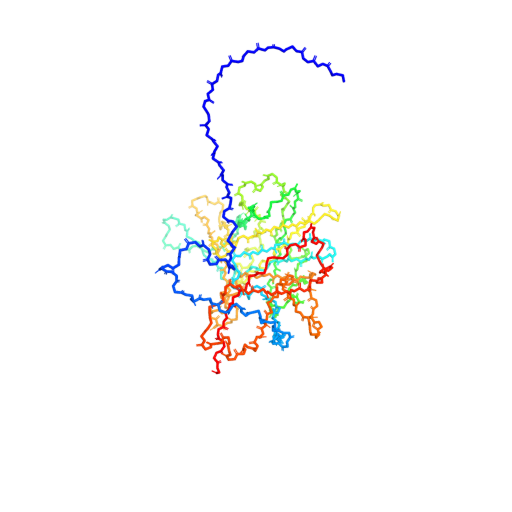39.496 9.131 26.739 1.00 75.75 289 SER A C 1
ATOM 2200 O O . SER A 1 289 ? -39.570 10.316 27.043 1.00 75.75 289 SER A O 1
ATOM 2202 N N . VAL A 1 290 ? -38.460 8.631 26.059 1.00 77.31 290 VAL A N 1
ATOM 2203 C CA . VAL A 1 290 ? -37.375 9.422 25.458 1.00 77.31 290 VAL A CA 1
ATOM 2204 C C . VAL A 1 290 ? -37.605 9.646 23.954 1.00 77.31 290 VAL A C 1
ATOM 2206 O O . VAL A 1 290 ? -36.986 10.524 23.365 1.00 77.31 290 VAL A O 1
ATOM 2209 N N . LEU A 1 291 ? -38.492 8.883 23.311 1.00 76.38 291 LEU A N 1
ATOM 2210 C CA . LEU A 1 291 ? -38.769 9.003 21.875 1.00 76.38 291 LEU A CA 1
ATOM 2211 C C . LEU A 1 291 ? -39.907 9.982 21.571 1.00 76.38 291 LEU A C 1
ATOM 2213 O O . LEU A 1 291 ? -39.840 10.674 20.558 1.00 76.38 291 LEU A O 1
ATOM 2217 N N . ASP A 1 292 ? -40.919 10.065 22.437 1.00 68.69 292 ASP A N 1
ATOM 2218 C CA . ASP A 1 292 ? -42.178 10.711 22.056 1.00 68.69 292 ASP A CA 1
ATOM 2219 C C . ASP A 1 292 ? -42.194 12.239 22.215 1.00 68.69 292 ASP A C 1
ATOM 2221 O O . ASP A 1 292 ? -42.894 12.891 21.444 1.00 68.69 292 ASP A O 1
ATOM 2225 N N . SER A 1 293 ? -41.455 12.853 23.157 1.00 65.94 293 SER A N 1
ATOM 2226 C CA . SER A 1 293 ? -41.452 14.326 23.364 1.00 65.94 293 SER A CA 1
ATOM 2227 C C . SER A 1 293 ? -40.386 14.813 24.370 1.00 65.94 293 SER A C 1
ATOM 2229 O O . SER A 1 293 ? -40.728 15.405 25.394 1.00 65.94 293 SER A O 1
ATOM 2231 N N . VAL A 1 294 ? -39.090 14.572 24.141 1.00 74.69 294 VAL A N 1
ATOM 2232 C CA . VAL A 1 294 ? -38.037 15.136 25.015 1.00 74.69 294 VAL A CA 1
ATOM 2233 C C . VAL A 1 294 ? -36.950 15.857 24.232 1.00 74.69 294 VAL A C 1
ATOM 2235 O O . VAL A 1 294 ? -36.504 15.407 23.178 1.00 74.69 294 VAL A O 1
ATOM 2238 N N . THR A 1 295 ? -36.472 16.962 24.796 1.00 75.69 295 THR A N 1
ATOM 2239 C CA . THR A 1 295 ? -35.248 17.622 24.339 1.00 75.69 295 THR A CA 1
ATOM 2240 C C . THR A 1 295 ? -34.071 17.025 25.098 1.00 75.69 295 THR A C 1
ATOM 2242 O O . THR A 1 295 ? -33.947 17.199 26.311 1.00 75.69 295 THR A O 1
ATOM 2245 N N . VAL A 1 296 ? -33.188 16.313 24.397 1.00 75.44 296 VAL A N 1
ATOM 2246 C CA . VAL A 1 296 ? -31.959 15.775 24.996 1.00 75.44 296 VAL A CA 1
ATOM 2247 C C . VAL A 1 296 ? -30.938 16.903 25.130 1.00 75.44 296 VAL A C 1
ATOM 2249 O O . VAL A 1 296 ? -30.303 17.302 24.159 1.00 75.44 296 VAL A O 1
ATOM 2252 N N . ILE A 1 297 ? -30.776 17.415 26.350 1.00 77.44 297 ILE A N 1
ATOM 2253 C CA . ILE A 1 297 ? -29.834 18.507 26.656 1.00 77.44 297 ILE A CA 1
ATOM 2254 C C . ILE A 1 297 ? -28.396 17.974 26.776 1.00 77.44 297 ILE A C 1
ATOM 2256 O O . ILE A 1 297 ? -27.430 18.651 26.426 1.00 77.44 297 ILE A O 1
ATOM 2260 N N . ARG A 1 298 ? -28.237 16.736 27.261 1.00 76.06 298 ARG A N 1
ATOM 2261 C CA . ARG A 1 298 ? -26.951 16.039 27.370 1.00 76.06 298 ARG A CA 1
ATOM 2262 C C . ARG A 1 298 ? -27.165 14.532 27.271 1.00 76.06 298 ARG A C 1
ATOM 2264 O O . ARG A 1 298 ? -28.082 13.995 27.880 1.00 76.06 298 ARG A O 1
ATOM 2271 N N . ALA A 1 299 ? -26.259 13.855 26.573 1.00 75.25 299 ALA A N 1
ATOM 2272 C CA . ALA A 1 299 ? -26.114 12.407 26.612 1.00 75.25 299 ALA A CA 1
ATOM 2273 C C . ALA A 1 299 ? -24.641 12.066 26.853 1.00 75.25 299 ALA A C 1
ATOM 2275 O O . ALA A 1 299 ? -23.756 12.639 26.216 1.00 75.25 299 ALA A O 1
ATOM 2276 N N . SER A 1 300 ? -24.385 11.135 27.767 1.00 76.69 300 SER A N 1
ATOM 2277 C CA . SER A 1 300 ? -23.035 10.683 28.104 1.00 76.69 300 SER A CA 1
ATOM 2278 C C . SER A 1 300 ? -22.950 9.174 27.932 1.00 76.69 300 SER A C 1
ATOM 2280 O O . SER A 1 300 ? -23.756 8.439 28.496 1.00 76.69 300 SER A O 1
ATOM 2282 N N . LEU A 1 301 ? -21.950 8.710 27.184 1.00 76.81 301 LEU A N 1
ATOM 2283 C CA . LEU A 1 301 ? -21.604 7.296 27.093 1.00 76.81 301 LEU A CA 1
ATOM 2284 C C . LEU A 1 301 ? -20.333 7.053 27.907 1.00 76.81 301 LEU A C 1
ATOM 2286 O O . LEU A 1 301 ? -19.258 7.527 27.538 1.00 76.81 301 LEU A O 1
ATOM 2290 N N . LEU A 1 302 ? -20.457 6.316 29.009 1.00 77.94 302 LEU A N 1
ATOM 2291 C CA . LEU A 1 302 ? -19.310 5.923 29.819 1.00 77.94 302 LEU A CA 1
ATOM 2292 C C . LEU A 1 302 ? -18.756 4.589 29.315 1.00 77.94 302 LEU A C 1
ATOM 2294 O O . LEU A 1 302 ? -19.446 3.573 29.342 1.00 77.94 302 LEU A O 1
ATOM 2298 N N . LEU A 1 303 ? -17.499 4.597 28.875 1.00 75.94 303 LEU A N 1
ATOM 2299 C CA . LEU A 1 303 ? -16.789 3.412 28.397 1.00 75.94 303 LEU A CA 1
ATOM 2300 C C . LEU A 1 303 ? -15.565 3.153 29.271 1.00 75.94 303 LEU A C 1
ATOM 2302 O O . LEU A 1 303 ? -14.737 4.042 29.468 1.00 75.94 303 LEU A O 1
ATOM 2306 N N . THR A 1 304 ? -15.411 1.919 29.746 1.00 78.38 304 THR A N 1
ATOM 2307 C CA . THR A 1 304 ? -14.196 1.493 30.448 1.00 78.38 304 THR A CA 1
ATOM 2308 C C . THR A 1 304 ? -13.180 0.982 29.435 1.00 78.38 304 THR A C 1
ATOM 2310 O O . THR A 1 304 ? -13.388 -0.049 28.794 1.00 78.38 304 THR A O 1
ATOM 2313 N N . GLN A 1 305 ? -12.073 1.705 29.274 1.00 75.62 305 GLN A N 1
ATOM 2314 C CA . GLN A 1 305 ? -11.006 1.301 28.363 1.00 75.62 305 GLN A CA 1
ATOM 2315 C C . GLN A 1 305 ? -10.152 0.191 28.978 1.00 75.62 305 GLN A C 1
ATOM 2317 O O . GLN A 1 305 ? -9.800 0.231 30.156 1.00 75.62 3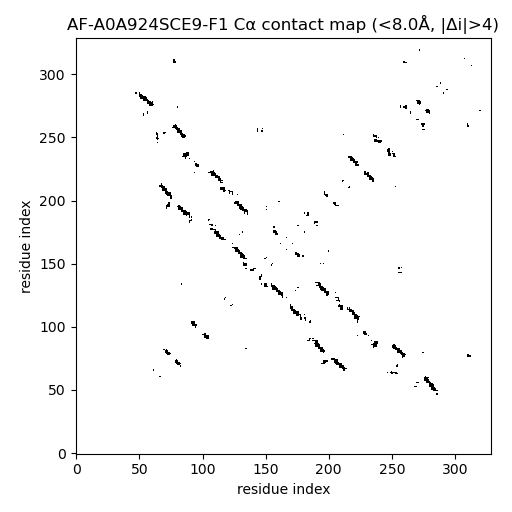05 GLN A O 1
ATOM 2322 N N . LEU A 1 306 ? -9.782 -0.783 28.148 1.00 72.12 306 LEU A N 1
ATOM 2323 C CA . LEU A 1 306 ? -8.774 -1.782 28.479 1.00 72.12 306 LEU A CA 1
ATOM 2324 C C . LEU A 1 306 ? -7.512 -1.500 27.651 1.00 72.12 306 LEU A C 1
ATOM 2326 O O . LEU A 1 306 ? -7.634 -1.278 26.445 1.00 72.12 306 LEU A O 1
ATOM 2330 N N . PRO A 1 307 ? -6.307 -1.536 28.248 1.00 66.19 307 PRO A N 1
ATOM 2331 C CA . PRO A 1 307 ? -5.075 -1.257 27.520 1.00 66.19 307 PRO A CA 1
ATOM 2332 C C . PRO A 1 307 ? -4.859 -2.221 26.347 1.00 66.19 307 PRO A C 1
ATOM 2334 O O . PRO A 1 307 ? -4.803 -3.443 26.528 1.00 66.19 307 PRO A O 1
ATOM 2337 N N . ALA A 1 308 ? -4.665 -1.676 25.145 1.00 61.53 308 ALA A N 1
ATOM 2338 C CA . ALA A 1 308 ? -4.232 -2.445 23.985 1.00 61.53 308 ALA A CA 1
ATOM 2339 C C . ALA A 1 308 ? -2.715 -2.674 24.064 1.00 61.53 308 ALA A C 1
ATOM 2341 O O . ALA A 1 308 ? -1.920 -1.780 23.793 1.00 61.53 308 ALA A O 1
ATOM 2342 N N . ARG A 1 309 ? -2.292 -3.888 24.431 1.00 58.94 309 ARG A N 1
ATOM 2343 C CA . ARG A 1 309 ? -0.862 -4.225 24.584 1.00 58.94 309 ARG A CA 1
ATOM 2344 C C . ARG A 1 309 ? -0.114 -4.430 23.258 1.00 58.94 309 ARG A C 1
ATOM 2346 O O . ARG A 1 309 ? 1.097 -4.610 23.274 1.00 58.94 309 ARG A O 1
ATOM 2353 N N . THR A 1 310 ? -0.812 -4.437 22.120 1.00 54.78 310 THR A N 1
ATOM 2354 C CA . THR A 1 310 ? -0.234 -4.765 20.801 1.00 54.78 310 THR A CA 1
ATOM 2355 C C . THR A 1 310 ? 0.397 -3.578 20.084 1.00 54.78 310 THR A C 1
ATOM 2357 O O . THR A 1 310 ? 1.044 -3.763 19.064 1.00 54.78 310 THR A O 1
ATOM 2360 N N . THR A 1 311 ? 0.233 -2.363 20.596 1.00 54.59 311 THR A N 1
ATOM 2361 C CA . THR A 1 311 ? 0.971 -1.178 20.162 1.00 54.59 311 THR A CA 1
ATOM 2362 C C . THR A 1 311 ? 1.265 -0.389 21.422 1.00 54.59 311 THR A C 1
ATOM 2364 O O . THR A 1 311 ? 0.311 0.010 22.082 1.00 54.59 311 THR A O 1
ATOM 2367 N N . SER A 1 312 ? 2.535 -0.176 21.784 1.00 46.84 312 SER A N 1
ATOM 2368 C CA . SER A 1 312 ? 2.896 0.749 22.868 1.00 46.84 312 SER A CA 1
ATOM 2369 C C . SER A 1 312 ? 2.417 2.152 22.495 1.00 46.84 312 SER A C 1
ATOM 2371 O O . SER A 1 312 ? 3.146 2.930 21.881 1.00 46.84 312 SER A O 1
ATOM 2373 N N . ALA A 1 313 ? 1.157 2.456 22.784 1.00 50.00 313 ALA A N 1
ATOM 2374 C CA . ALA A 1 313 ? 0.594 3.773 22.609 1.00 50.00 313 ALA A CA 1
ATOM 2375 C C . ALA A 1 313 ? 1.106 4.611 23.778 1.00 50.00 313 ALA A C 1
ATOM 2377 O O . ALA A 1 313 ? 0.712 4.423 24.919 1.00 50.00 313 ALA A O 1
ATOM 2378 N N . THR A 1 314 ? 2.016 5.538 23.497 1.00 45.62 314 THR A N 1
ATOM 2379 C CA . THR A 1 314 ? 2.510 6.528 24.466 1.00 45.62 314 THR A CA 1
ATOM 2380 C C . THR A 1 314 ? 1.472 7.610 24.796 1.00 45.62 314 THR A C 1
ATOM 2382 O O . THR A 1 314 ? 1.783 8.563 25.505 1.00 45.62 314 THR A O 1
ATOM 2385 N N . LYS A 1 315 ? 0.240 7.483 24.282 1.00 52.72 315 LYS A N 1
ATOM 2386 C CA . LYS A 1 315 ? -0.912 8.331 24.597 1.00 52.72 315 LYS A CA 1
ATOM 2387 C C . LYS A 1 315 ? -2.176 7.471 24.652 1.00 52.72 315 LYS A C 1
ATOM 2389 O O . LYS A 1 315 ? -2.569 6.910 23.634 1.00 52.72 315 LYS A O 1
ATOM 2394 N N . ASP A 1 316 ? -2.822 7.441 25.815 1.00 44.69 316 ASP A N 1
ATOM 2395 C CA . ASP A 1 316 ? -4.083 6.726 26.094 1.00 44.69 316 ASP A CA 1
ATOM 2396 C C . ASP A 1 316 ? -5.331 7.400 25.487 1.00 44.69 316 ASP A C 1
ATOM 2398 O O . ASP A 1 316 ? -6.470 7.053 25.794 1.00 44.69 316 ASP A O 1
ATOM 2402 N N . SER A 1 317 ? -5.162 8.399 24.621 1.00 52.47 317 SER A N 1
ATOM 2403 C CA . SER A 1 317 ? -6.290 9.127 24.048 1.00 52.47 317 SER A CA 1
ATOM 2404 C C . SER A 1 317 ? -6.774 8.451 22.764 1.00 52.47 317 SER A C 1
ATOM 2406 O O . SER A 1 317 ? -6.243 8.716 21.683 1.00 52.47 317 SER A O 1
ATOM 2408 N N . ILE A 1 318 ? -7.802 7.606 22.866 1.00 57.44 318 ILE A N 1
ATOM 2409 C CA . ILE A 1 318 ? -8.656 7.291 21.715 1.00 57.44 318 ILE A CA 1
ATOM 2410 C C . ILE A 1 318 ? -9.648 8.437 21.498 1.00 57.44 318 ILE A C 1
ATOM 2412 O O . ILE A 1 318 ? -10.297 8.902 22.433 1.00 57.44 318 ILE A O 1
ATOM 2416 N N . THR A 1 319 ? -9.783 8.894 20.257 1.00 57.16 319 THR A N 1
ATOM 2417 C CA . THR A 1 319 ? -10.909 9.743 19.856 1.00 57.16 319 THR A CA 1
ATOM 2418 C C . THR A 1 319 ? -11.968 8.833 19.257 1.00 57.16 319 THR A C 1
ATOM 2420 O O . THR A 1 319 ? -11.741 8.206 18.222 1.00 57.16 319 THR A O 1
ATOM 2423 N N . VAL A 1 320 ? -13.111 8.725 19.930 1.00 61.00 320 VAL A N 1
ATOM 2424 C CA . VAL A 1 320 ? -14.260 7.967 19.436 1.00 61.00 320 VAL A CA 1
ATOM 2425 C C . VAL A 1 320 ? -15.179 8.936 18.707 1.00 61.00 320 VAL A C 1
ATOM 2427 O O . VAL A 1 320 ? -15.645 9.909 19.292 1.00 61.00 320 VAL A O 1
ATOM 2430 N N . PHE A 1 321 ? -15.437 8.665 17.432 1.00 64.25 321 PHE A N 1
ATOM 2431 C CA . PHE A 1 321 ? -16.465 9.362 16.668 1.00 64.25 321 PHE A CA 1
ATOM 2432 C C . PHE A 1 321 ? -17.727 8.509 16.691 1.00 64.25 321 PHE A C 1
ATOM 2434 O O . PHE A 1 321 ? -17.719 7.376 16.206 1.00 64.25 321 PHE A O 1
ATOM 2441 N N . THR A 1 322 ? -18.796 9.035 17.279 1.00 65.06 322 THR A N 1
ATOM 2442 C CA . THR A 1 322 ? -20.109 8.394 17.277 1.00 65.06 322 THR A CA 1
ATOM 2443 C C . THR A 1 322 ? -20.928 8.936 16.113 1.00 65.06 322 THR A C 1
ATOM 2445 O O . THR A 1 322 ? -20.985 10.141 15.880 1.00 65.06 322 THR A O 1
ATOM 2448 N N . GLN A 1 323 ? -21.557 8.036 15.362 1.00 68.38 323 GLN A N 1
ATOM 2449 C CA . GLN A 1 323 ? -22.518 8.398 14.329 1.00 68.38 323 GLN A CA 1
ATOM 2450 C C . GLN A 1 323 ? -23.841 7.709 14.666 1.00 68.38 323 GLN A C 1
ATOM 2452 O O . GLN A 1 323 ? -23.897 6.479 14.601 1.00 68.38 323 GLN A O 1
ATOM 2457 N N . PRO A 1 324 ? -24.885 8.458 15.058 1.00 65.44 324 PRO A N 1
ATOM 2458 C CA . PRO A 1 324 ? -26.195 7.870 15.272 1.00 65.44 324 PRO A CA 1
ATOM 2459 C C . PRO A 1 324 ? -26.775 7.432 13.925 1.00 65.44 324 PRO A C 1
ATOM 2461 O O . PRO A 1 324 ? -26.694 8.157 12.932 1.00 65.44 324 PRO A O 1
ATOM 2464 N N . VAL A 1 325 ? -27.357 6.237 13.895 1.00 68.12 325 VAL A N 1
ATOM 2465 C CA . VAL A 1 325 ? -28.092 5.712 12.743 1.00 68.12 325 VAL A CA 1
ATOM 2466 C C . VAL A 1 325 ? -29.420 5.188 13.265 1.00 68.12 325 VAL A C 1
ATOM 2468 O O . VAL A 1 325 ? -29.441 4.417 14.223 1.00 68.12 325 VAL A O 1
ATOM 2471 N N . ILE A 1 326 ? -30.524 5.617 12.654 1.00 68.81 326 ILE A N 1
ATOM 2472 C CA . ILE A 1 326 ? -31.841 5.045 12.933 1.00 68.81 326 ILE A CA 1
ATOM 2473 C C . ILE A 1 326 ? -31.904 3.722 12.175 1.00 68.81 326 ILE A C 1
ATOM 2475 O O . ILE A 1 326 ? -31.923 3.710 10.945 1.00 68.81 326 ILE A O 1
ATOM 2479 N N . ALA A 1 327 ? -31.894 2.611 12.902 1.00 56.22 327 ALA A N 1
ATOM 2480 C CA . ALA A 1 327 ? -32.235 1.322 12.323 1.00 56.22 327 ALA A CA 1
ATOM 2481 C C . ALA A 1 327 ? -33.764 1.270 12.187 1.00 56.22 327 ALA A C 1
ATOM 2483 O O . ALA A 1 327 ? -34.457 1.244 13.205 1.00 56.22 327 ALA A O 1
ATOM 2484 N N . SER A 1 328 ? -34.299 1.317 10.961 1.00 47.00 328 SER A N 1
ATOM 2485 C CA . SER A 1 328 ? -35.698 0.923 10.756 1.00 47.00 328 SER A CA 1
ATOM 2486 C C . SER A 1 328 ? -35.807 -0.603 10.837 1.00 47.00 328 SER A C 1
ATOM 2488 O O . SER A 1 328 ? -34.806 -1.286 10.593 1.00 47.00 328 SER A O 1
ATOM 2490 N N . PRO A 1 329 ? -36.992 -1.141 11.164 1.00 49.66 329 PRO A N 1
ATOM 2491 C CA . PRO A 1 329 ? -37.316 -2.538 10.894 1.00 49.66 329 PRO A CA 1
ATOM 2492 C C . PRO A 1 329 ? -37.109 -2.899 9.421 1.00 49.66 329 PRO A C 1
ATOM 2494 O O . PRO A 1 329 ? -37.271 -1.986 8.568 1.00 49.66 329 PRO A O 1
#

pLDDT: mean 78.23, std 18.2, range [30.7, 98.56]

Sequence (329 aa):
MSDRILRSAFAVLLFVGTFTACSEQVTGSLGCPTLCVDESAALRDTILTAAVVLDSTFIGFPRQGETRDFTLLALGDTADVRIGLHYDTLKTRYQITGAASDSLIRKVDSATLIFLIDTSVVKPVRPFTIDAFDIDTSATDTLTATIAPLYRASRLIGSRTYAAADVGTDTVRLTLDNAALFAKIKDTLRLRIGLQVRGTTSGNGARLRILGTAFPPRIRYRASSDTTVKPDTLFPSSVTPPRELYQQAAFRFFPVVVKGRLPAPPVGRFIVGGLAGARSYLRFDIPPSVLDSVTVIRASLLLTQLPARTTSATKDSITVFTQPVIASP

Nearest PDB structures (foldseek):
  1qxp-assembly2_B  TM=4.081E-01  e=4.409E-02  Rattus norvegicus
  2wws-assembly1_B  TM=2.755E-01  e=9.121E-03  Physalis mottle virus
  5ow6-assembly1_A  TM=3.375E-01  e=1.445E+00  Cucumber mosaic virus

Mean predicted aligned error: 12.99 Å

Solvent-accessible surface area (backbone atoms only — not comparable to full-atom values): 20093 Å² total; per-residue (Å²): 134,87,79,87,83,88,88,86,89,85,89,82,78,92,75,88,74,78,79,68,73,80,71,84,60,95,82,64,86,84,84,52,78,87,82,47,73,89,74,72,72,80,84,75,90,80,84,70,85,87,25,69,42,80,71,49,73,48,75,49,40,67,47,68,50,68,52,57,52,46,62,35,28,21,43,69,91,39,26,28,23,24,35,41,36,20,30,46,77,65,73,51,56,46,64,48,83,92,55,98,63,72,41,73,53,85,46,40,64,43,34,32,41,37,35,35,42,42,56,93,84,40,62,54,86,54,48,32,30,43,38,32,15,49,50,62,70,92,62,69,77,86,38,46,84,61,44,58,74,34,72,39,78,96,28,56,38,26,71,47,76,41,54,34,75,71,51,81,72,36,61,47,77,41,56,37,43,29,67,62,54,32,52,25,36,71,70,72,41,59,44,24,41,28,40,41,44,35,32,80,46,94,84,44,51,27,61,42,32,36,41,26,72,93,46,57,51,28,39,42,33,24,59,51,86,53,80,80,43,69,65,50,76,47,62,60,31,37,64,49,57,75,96,37,70,73,53,7,60,16,51,15,48,38,80,37,62,75,37,33,62,70,74,83,63,58,91,98,52,78,52,75,44,72,41,59,18,24,46,57,45,73,41,69,68,76,56,65,83,64,71,78,80,60,83,84,89,76,86,83,86,90,79,87,84,76,89,66,85,47,50,92,64,94,62,91,75,78,84,84,84,85,77,93,74,88,79,73,136

Radius of gyration: 29.6 Å; Cα contacts (8 Å, |Δi|>4): 561; chains: 1; bounding box: 63×76×88 Å

Secondary structure (DSSP, 8-state):
-------------------------TT---S-TTT-------------SS-EEEEEEEEEESPTTT-SEEEEEEETTTEEEEEEEEE-----EEPPTT-SSPEE----SEEEEEEEB-TTT----S-EEEEEEE---SS-TT-HHHHGGG-SGGGEEEEEEE-GGGGGGSEEEEE--HHHHHHHHHTTPPEEEEEEEEESSTT--EEEEEE-TTS--EEEEES-S-TTSPPEEE--B---STT-HHHHHHHTEEEEEEE-PPPPPPTT----BTTTEEEEEEEE---HHHHSS---------------TTS--S-----PPP-------